Protein AF-A0A5E7ZSP8-F1 (afdb_monomer)

Foldseek 3Di:
DDDDDDDDPDDDPLPDDDDDPPPPDQDLCNPPLPPDDPDDPPDDDDDDDDDDDDPPPPPQAAADAPVNLLVVLVVDLVNDQAALQVQQVVSVVSCVRRPHDHDDDDDDDRSSVSSVVCVVSVSHDLLVVLQVQLVVLLLVLAAPQVSVVVSVVRVPDPVSNVVCVVVRVVSQLVSPVSVCCVVQAALSH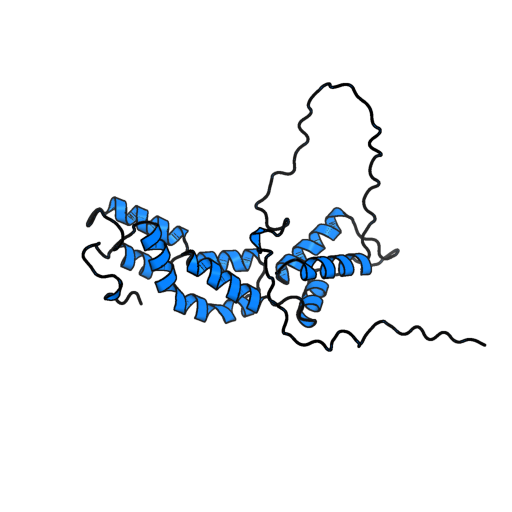DDQPPPVSLVVQLVVNVVSPHDNLLSNVRNNHHVVDDPVPDDSD

Structure (mmCIF, N/CA/C/O backbone):
data_AF-A0A5E7ZSP8-F1
#
_entry.id   AF-A0A5E7ZSP8-F1
#
loop_
_atom_site.group_PDB
_atom_site.id
_atom_site.type_symbol
_atom_site.label_atom_id
_atom_site.label_alt_id
_atom_site.label_comp_id
_atom_site.label_asym_id
_atom_site.label_entity_id
_atom_site.label_seq_id
_atom_site.pdbx_PDB_ins_code
_atom_site.Cartn_x
_atom_site.Cartn_y
_atom_site.Cartn_z
_atom_site.occupancy
_atom_site.B_iso_or_equiv
_atom_site.auth_seq_id
_atom_site.auth_comp_id
_atom_site.auth_asym_id
_atom_site.auth_atom_id
_atom_site.pdbx_PDB_model_num
ATOM 1 N N . MET A 1 1 ? -49.027 -3.176 37.836 1.00 40.00 1 MET A N 1
ATOM 2 C CA . MET A 1 1 ? -47.751 -3.918 37.756 1.00 40.00 1 MET A CA 1
ATOM 3 C C . MET A 1 1 ? -47.254 -3.821 36.327 1.00 40.00 1 MET A C 1
ATOM 5 O O . MET A 1 1 ? -47.767 -4.517 35.462 1.00 40.00 1 MET A O 1
ATOM 9 N N . ALA A 1 2 ? -46.358 -2.868 36.081 1.00 39.25 2 ALA A N 1
ATOM 10 C CA . ALA A 1 2 ? -45.677 -2.686 34.807 1.00 39.25 2 ALA A CA 1
ATOM 11 C C . ALA A 1 2 ? -44.395 -3.528 34.822 1.00 39.25 2 ALA A C 1
ATOM 13 O O . ALA A 1 2 ? -43.673 -3.516 35.816 1.00 39.25 2 ALA A O 1
ATOM 14 N N . ALA A 1 3 ? -44.138 -4.257 33.741 1.00 41.81 3 ALA A N 1
ATOM 15 C CA . ALA A 1 3 ? -42.849 -4.879 33.477 1.00 41.81 3 ALA A CA 1
ATOM 16 C C . ALA A 1 3 ? -42.370 -4.352 32.122 1.00 41.81 3 ALA A C 1
ATOM 18 O O . ALA A 1 3 ? -42.841 -4.792 31.071 1.00 41.81 3 ALA A O 1
ATOM 19 N N . GLU A 1 4 ? -41.489 -3.354 32.181 1.00 45.09 4 GLU A N 1
ATOM 20 C CA . GLU A 1 4 ? -40.713 -2.855 31.050 1.00 45.09 4 GLU A CA 1
ATOM 21 C C . GLU A 1 4 ? -39.881 -3.999 30.469 1.00 45.09 4 GLU A C 1
ATOM 23 O O . GLU A 1 4 ? -39.111 -4.656 31.170 1.00 45.09 4 GLU A O 1
ATOM 28 N N . ARG A 1 5 ? -40.048 -4.248 29.170 1.00 45.38 5 ARG A N 1
ATOM 29 C CA . ARG A 1 5 ? -39.146 -5.093 28.394 1.00 45.38 5 ARG A CA 1
ATOM 30 C C . ARG A 1 5 ? -38.278 -4.166 27.561 1.00 45.38 5 ARG A C 1
ATOM 32 O O . ARG A 1 5 ? -38.724 -3.632 26.552 1.00 45.38 5 ARG A O 1
ATOM 39 N N . THR A 1 6 ? -37.048 -3.972 28.014 1.00 46.50 6 THR A N 1
ATOM 40 C CA . THR A 1 6 ? -35.981 -3.328 27.252 1.00 46.50 6 THR A CA 1
ATOM 41 C C . THR A 1 6 ? -35.616 -4.232 26.078 1.00 46.50 6 THR A C 1
ATOM 43 O O . THR A 1 6 ? -34.947 -5.248 26.247 1.00 46.50 6 THR A O 1
ATOM 46 N N . THR A 1 7 ? -36.090 -3.895 24.883 1.00 39.97 7 THR A N 1
ATOM 47 C CA . THR A 1 7 ? -35.607 -4.475 23.625 1.00 39.97 7 THR A CA 1
ATOM 48 C C . THR A 1 7 ? -34.207 -3.936 23.323 1.00 39.97 7 THR A C 1
ATOM 50 O O . THR A 1 7 ? -34.057 -2.715 23.230 1.00 39.97 7 THR A O 1
ATOM 53 N N . PRO A 1 8 ? -33.179 -4.788 23.145 1.00 38.78 8 PRO A N 1
ATOM 54 C CA . PRO A 1 8 ? -31.913 -4.339 22.587 1.00 38.78 8 PRO A CA 1
ATOM 55 C C . PRO A 1 8 ? -32.114 -3.943 21.120 1.00 38.78 8 PRO A C 1
ATOM 57 O O . PRO A 1 8 ? -32.872 -4.573 20.382 1.00 38.78 8 PRO A O 1
ATOM 60 N N . ILE A 1 9 ? -31.447 -2.864 20.717 1.00 44.97 9 ILE A N 1
ATOM 61 C CA . ILE A 1 9 ? -31.420 -2.356 19.345 1.00 44.97 9 ILE A CA 1
ATOM 62 C C . ILE A 1 9 ? -30.576 -3.331 18.519 1.00 44.97 9 ILE A C 1
ATOM 64 O O . ILE A 1 9 ? -29.369 -3.169 18.382 1.00 44.97 9 ILE A O 1
ATOM 68 N N . SER A 1 10 ? -31.194 -4.386 18.006 1.00 51.41 10 SER A N 1
ATOM 69 C CA . SER A 1 10 ? -30.585 -5.273 17.023 1.00 51.41 10 SER A CA 1
ATOM 70 C C . SER A 1 10 ? -31.665 -5.862 16.116 1.00 51.41 10 SER A C 1
ATOM 72 O O . SER A 1 10 ? -32.792 -6.097 16.545 1.00 51.41 10 SER A O 1
ATOM 74 N N . THR A 1 11 ? -31.299 -6.038 14.841 1.00 37.66 11 THR A N 1
ATOM 75 C CA . THR A 1 11 ? -31.989 -6.810 13.781 1.00 37.66 11 THR A CA 1
ATOM 76 C C . THR A 1 11 ? -32.588 -6.042 12.591 1.00 37.66 11 THR A C 1
ATOM 78 O O . THR A 1 11 ? -32.764 -6.663 11.551 1.00 37.66 11 THR A O 1
ATOM 81 N N . LEU A 1 12 ? -32.784 -4.714 12.603 1.00 35.28 12 LEU A N 1
ATOM 82 C CA . LEU A 1 12 ? -33.385 -4.030 11.427 1.00 35.28 12 LEU A CA 1
ATOM 83 C C . LEU A 1 12 ? -32.435 -3.323 10.438 1.00 35.28 12 LEU A C 1
ATOM 85 O O . LEU A 1 12 ? -32.915 -2.786 9.445 1.00 35.28 12 LEU A O 1
ATOM 89 N N . ALA A 1 13 ? -31.112 -3.361 10.634 1.00 40.91 13 ALA A N 1
ATOM 90 C CA . ALA A 1 13 ? -30.148 -2.709 9.727 1.00 40.91 13 ALA A CA 1
ATOM 91 C C . ALA A 1 13 ? -29.294 -3.674 8.875 1.00 40.91 13 ALA A C 1
ATOM 93 O O . ALA A 1 13 ? -28.487 -3.221 8.074 1.00 40.91 13 ALA A O 1
ATOM 94 N N . VAL A 1 14 ? -29.486 -4.994 8.995 1.00 45.25 14 VAL A N 1
ATOM 95 C CA . VAL A 1 14 ? -28.754 -6.007 8.192 1.00 45.25 14 VAL A CA 1
ATOM 96 C C . VAL A 1 14 ? -29.425 -6.252 6.826 1.00 45.25 14 VAL A C 1
ATOM 98 O O . VAL A 1 14 ? -28.906 -6.957 5.966 1.00 45.25 14 VAL A O 1
ATOM 101 N N . GLN A 1 15 ? -30.567 -5.607 6.570 1.00 35.88 15 GLN A N 1
ATOM 102 C CA . GLN A 1 15 ? -31.354 -5.789 5.352 1.00 35.88 15 GLN A CA 1
ATOM 103 C C . GLN A 1 15 ? -31.240 -4.602 4.380 1.00 35.88 15 GLN A C 1
ATOM 105 O O . GLN A 1 15 ? -32.246 -4.123 3.872 1.00 35.88 15 GLN A O 1
ATOM 110 N N . LEU A 1 16 ? -30.027 -4.141 4.063 1.00 35.41 16 LEU A N 1
ATOM 111 C CA . LEU A 1 16 ? -29.793 -3.439 2.796 1.00 35.41 16 LEU A CA 1
ATOM 112 C C . LEU A 1 16 ? -28.453 -3.881 2.196 1.00 35.41 16 LEU A C 1
ATOM 114 O O . LEU A 1 16 ? -27.375 -3.474 2.614 1.00 35.41 16 LEU A O 1
ATOM 118 N N . ARG A 1 17 ? -28.563 -4.775 1.210 1.00 43.59 17 ARG A N 1
ATOM 119 C CA . ARG A 1 17 ? -27.487 -5.286 0.356 1.00 43.59 17 ARG A CA 1
ATOM 120 C C . ARG A 1 17 ? -26.561 -4.170 -0.150 1.00 43.59 17 ARG A C 1
ATOM 122 O O . ARG A 1 17 ? -27.018 -3.262 -0.836 1.00 43.59 17 ARG A O 1
ATOM 129 N N . VAL A 1 18 ? -25.262 -4.326 0.115 1.00 42.25 18 VAL A N 1
ATOM 130 C CA . VAL A 1 18 ? -24.136 -4.435 -0.847 1.00 42.25 18 VAL A CA 1
ATOM 131 C C . VAL A 1 18 ? -24.395 -3.885 -2.265 1.00 42.25 18 VAL A C 1
ATOM 133 O O . VAL A 1 18 ? -24.315 -4.609 -3.254 1.00 42.25 18 VAL A O 1
ATOM 136 N N . SER A 1 19 ? -24.759 -2.610 -2.407 1.00 32.84 19 SER A N 1
ATOM 137 C CA . SER A 1 19 ? -24.892 -1.963 -3.730 1.00 32.84 19 SER A CA 1
ATOM 138 C C . SER A 1 19 ? -24.595 -0.459 -3.731 1.00 32.84 19 SER A C 1
ATOM 140 O O . SER A 1 19 ? -24.759 0.189 -4.758 1.00 32.84 19 SER A O 1
ATOM 142 N N . VAL A 1 20 ? -24.111 0.109 -2.622 1.00 37.81 20 VAL A N 1
ATOM 143 C CA . VAL A 1 20 ? -23.721 1.526 -2.541 1.00 37.81 20 VAL A CA 1
ATOM 144 C C . VAL A 1 20 ? -22.333 1.631 -1.915 1.00 37.81 20 VAL A C 1
ATOM 146 O O . VAL A 1 20 ? -22.170 2.065 -0.786 1.00 37.81 20 VAL A O 1
ATOM 149 N N . TRP A 1 21 ? -21.319 1.205 -2.660 1.00 47.25 21 TRP A N 1
ATOM 150 C CA . TRP A 1 21 ? -19.949 1.677 -2.455 1.00 47.25 21 TRP A CA 1
ATOM 151 C C . TRP A 1 21 ? -19.469 2.319 -3.761 1.00 47.25 21 TRP A C 1
ATOM 153 O O . TRP A 1 21 ? -18.542 1.856 -4.413 1.00 47.25 21 TRP A O 1
ATOM 163 N N . HIS A 1 22 ? -20.162 3.380 -4.178 1.00 39.50 22 HIS A N 1
ATOM 164 C CA . HIS A 1 22 ? -19.520 4.477 -4.898 1.00 39.50 22 HIS A CA 1
ATOM 165 C C . HIS A 1 22 ? -19.212 5.531 -3.838 1.00 39.50 22 HIS A C 1
ATOM 167 O O . HIS A 1 22 ? -20.065 6.340 -3.480 1.00 39.50 22 HIS A O 1
ATOM 173 N N . ASN A 1 23 ? -18.005 5.469 -3.276 1.00 42.50 23 ASN A N 1
ATOM 174 C CA . ASN A 1 23 ? -17.451 6.590 -2.533 1.00 42.50 23 ASN A CA 1
ATOM 175 C C . ASN A 1 23 ? -17.064 7.661 -3.565 1.00 42.50 23 ASN A C 1
ATOM 177 O O . ASN A 1 23 ? -15.901 7.784 -3.952 1.00 42.50 23 ASN A O 1
ATOM 181 N N . ASP A 1 24 ? -18.066 8.373 -4.083 1.00 34.28 24 ASP A N 1
ATOM 182 C CA . ASP A 1 24 ? -17.885 9.521 -4.964 1.00 34.28 24 ASP A CA 1
ATOM 183 C C . ASP A 1 24 ? -17.261 10.672 -4.152 1.00 34.28 24 ASP A C 1
ATOM 185 O O . ASP A 1 24 ? -17.944 11.586 -3.695 1.00 34.28 24 ASP A O 1
ATOM 189 N N . GLY A 1 25 ? -15.936 10.632 -3.959 1.00 36.75 25 GLY A N 1
ATOM 190 C CA . GLY A 1 25 ? -15.147 11.858 -3.806 1.00 36.75 25 GLY A CA 1
ATOM 191 C C . GLY A 1 25 ? -14.248 12.038 -2.580 1.00 36.75 25 GLY A C 1
ATOM 192 O O . GLY A 1 25 ? -13.691 13.126 -2.458 1.00 36.75 25 GLY A O 1
ATOM 193 N N . VAL A 1 26 ? -14.039 11.050 -1.703 1.00 41.12 26 VAL A N 1
ATOM 194 C CA . VAL A 1 26 ? -12.993 11.147 -0.657 1.00 41.12 26 VAL A CA 1
ATOM 195 C C . VAL A 1 26 ? -11.866 10.180 -0.992 1.00 41.12 26 VAL A C 1
ATOM 197 O O . VAL A 1 26 ? -12.037 8.965 -0.898 1.00 41.12 26 VAL A O 1
ATOM 200 N N . SER A 1 27 ? -10.723 10.719 -1.422 1.00 54.47 27 SER A N 1
ATOM 201 C CA . SER A 1 27 ? -9.535 9.903 -1.682 1.00 54.47 27 SER A CA 1
ATOM 202 C C . SER A 1 27 ? -8.988 9.376 -0.355 1.00 54.47 27 SER A C 1
ATOM 204 O O . SER A 1 27 ? -9.030 10.092 0.641 1.00 54.47 27 SER A O 1
ATOM 206 N N . ASP A 1 28 ? -8.376 8.187 -0.329 1.00 58.62 28 ASP A N 1
ATOM 207 C CA . ASP A 1 28 ? -7.611 7.735 0.853 1.00 58.62 28 ASP A CA 1
ATOM 208 C C . ASP A 1 28 ? -6.563 8.772 1.292 1.00 58.62 28 ASP A C 1
ATOM 210 O O . ASP A 1 28 ? -6.202 8.857 2.462 1.00 58.62 28 ASP A O 1
ATOM 214 N N . ASP A 1 29 ? -6.060 9.554 0.330 1.00 58.00 29 ASP A N 1
ATOM 215 C CA . ASP A 1 29 ? -5.090 10.625 0.553 1.00 58.00 29 ASP A CA 1
ATOM 216 C C . ASP A 1 29 ? -5.688 11.811 1.359 1.00 58.00 29 ASP A C 1
ATOM 218 O O . ASP A 1 29 ? -4.927 12.624 1.886 1.00 58.00 29 ASP A O 1
ATOM 222 N N . ASP A 1 30 ? -7.020 11.901 1.490 1.00 58.53 30 ASP A N 1
ATOM 223 C CA . ASP A 1 30 ? -7.743 12.910 2.284 1.00 58.53 30 ASP A CA 1
ATOM 224 C C . ASP A 1 30 ? -8.019 12.465 3.734 1.00 58.53 30 ASP A C 1
ATOM 226 O O . ASP A 1 30 ? -8.564 13.245 4.527 1.00 58.53 30 ASP A O 1
ATOM 230 N N . ASP A 1 31 ? -7.655 11.232 4.110 1.00 69.62 31 ASP A N 1
ATOM 231 C CA . ASP A 1 31 ? -7.707 10.792 5.502 1.00 69.62 31 ASP A CA 1
ATOM 232 C C . ASP A 1 31 ? -6.667 11.583 6.322 1.00 69.62 31 ASP A C 1
ATOM 234 O O . ASP A 1 31 ? -5.456 11.430 6.110 1.00 69.62 31 ASP A O 1
ATOM 238 N N . PRO A 1 32 ? -7.098 12.437 7.276 1.00 65.81 32 PRO A N 1
ATOM 239 C CA . PRO A 1 32 ? -6.186 13.270 8.057 1.00 65.81 32 PRO A CA 1
ATOM 240 C C . PRO A 1 32 ? -5.170 12.451 8.857 1.00 65.81 32 PRO A C 1
ATOM 242 O O . PRO A 1 32 ? -4.126 12.986 9.235 1.00 65.81 32 PRO A O 1
ATOM 245 N N . ASP A 1 33 ? -5.463 11.176 9.099 1.00 68.81 33 ASP A N 1
ATOM 246 C CA . ASP A 1 33 ? -4.603 10.280 9.849 1.00 68.81 33 ASP A CA 1
ATOM 247 C C . ASP A 1 33 ? -3.556 9.564 8.979 1.00 68.81 33 ASP A C 1
ATOM 249 O O . ASP A 1 33 ? -2.613 8.997 9.531 1.00 68.81 33 ASP A O 1
ATOM 253 N N . GLN A 1 34 ? -3.666 9.651 7.645 1.00 63.84 34 GLN A N 1
ATOM 254 C CA . GLN A 1 34 ? -2.683 9.137 6.675 1.00 63.84 34 GLN A CA 1
ATOM 255 C C . GLN A 1 34 ? -1.742 10.217 6.126 1.00 63.84 34 GLN A C 1
ATOM 257 O O . GLN A 1 34 ? -0.805 9.914 5.382 1.00 63.84 34 GLN A O 1
ATOM 262 N N . ALA A 1 35 ? -1.964 11.487 6.477 1.00 51.06 35 ALA A N 1
ATOM 263 C CA . ALA A 1 35 ? -1.096 12.573 6.046 1.00 51.06 35 ALA A CA 1
ATOM 264 C C . ALA A 1 35 ? 0.338 12.347 6.575 1.00 51.06 35 ALA A C 1
ATOM 266 O O . ALA A 1 35 ? 0.521 12.165 7.784 1.00 51.06 35 ALA A O 1
ATOM 267 N N . PRO A 1 36 ? 1.380 12.393 5.718 1.00 37.84 36 PRO A N 1
ATOM 268 C CA . PRO A 1 36 ? 2.755 12.200 6.161 1.00 37.84 36 PRO A CA 1
ATOM 269 C C . PRO A 1 36 ? 3.079 13.225 7.246 1.00 37.84 36 PRO A C 1
ATOM 271 O O . PRO A 1 36 ? 2.905 14.426 7.029 1.00 37.84 36 PRO A O 1
ATOM 274 N N . GLY A 1 37 ? 3.515 12.714 8.405 1.00 39.69 37 GLY A N 1
ATOM 275 C CA . GLY A 1 37 ? 3.678 13.419 9.675 1.00 39.69 37 GLY A CA 1
ATOM 276 C C . GLY A 1 37 ? 3.960 14.907 9.528 1.00 39.69 37 GLY A C 1
ATOM 277 O O . GLY A 1 37 ? 5.108 15.339 9.400 1.00 39.69 37 GLY A O 1
ATOM 278 N N . ARG A 1 38 ? 2.898 15.714 9.581 1.00 30.95 38 ARG A N 1
ATOM 279 C CA . ARG A 1 38 ? 3.058 17.142 9.803 1.00 30.95 38 ARG A CA 1
ATOM 280 C C . ARG A 1 38 ? 3.652 17.253 11.205 1.00 30.95 38 ARG A C 1
ATOM 282 O O . ARG A 1 38 ? 3.046 16.707 12.127 1.00 30.95 38 ARG A O 1
ATOM 289 N N . PRO A 1 39 ? 4.815 17.900 11.395 1.00 34.72 39 PRO A N 1
ATOM 290 C CA . PRO A 1 39 ? 5.370 18.044 12.729 1.00 34.72 39 PRO A CA 1
ATOM 291 C C . PRO A 1 39 ? 4.293 18.685 13.598 1.00 34.72 39 PRO A C 1
ATOM 293 O O . PRO A 1 39 ? 3.745 19.730 13.220 1.00 34.72 39 PRO A O 1
ATOM 296 N N . GLU A 1 40 ? 3.959 18.035 14.719 1.00 42.09 40 GLU A N 1
ATOM 297 C CA . GLU A 1 40 ? 3.143 18.645 15.760 1.00 42.09 40 GLU A CA 1
ATOM 298 C C . GLU A 1 40 ? 3.689 20.052 15.962 1.00 42.09 40 GLU A C 1
ATOM 300 O O . GLU A 1 40 ? 4.893 20.241 16.175 1.00 42.09 40 GLU A O 1
ATOM 305 N N . LYS A 1 41 ? 2.836 21.062 15.776 1.00 33.72 41 LYS A N 1
ATOM 306 C CA . LYS A 1 41 ? 3.243 22.453 15.932 1.00 33.72 41 LYS A CA 1
ATOM 307 C C . LYS A 1 41 ? 3.716 22.643 17.376 1.00 33.72 41 LYS A C 1
ATOM 309 O O . LYS A 1 41 ? 2.918 22.988 18.240 1.00 33.72 41 LYS A O 1
ATOM 314 N N . ARG A 1 42 ? 5.019 22.478 17.635 1.00 38.66 42 ARG A N 1
ATOM 315 C CA . ARG A 1 42 ? 5.677 23.000 18.836 1.00 38.66 42 ARG A CA 1
ATOM 316 C C . ARG A 1 42 ? 5.426 24.499 18.815 1.00 38.66 42 ARG A C 1
ATOM 318 O O . ARG A 1 42 ? 5.874 25.193 17.900 1.00 38.66 42 ARG A O 1
ATOM 325 N N . GLY A 1 43 ? 4.620 24.958 19.769 1.00 37.12 43 GLY A N 1
ATOM 326 C CA . GLY A 1 43 ? 4.201 26.346 19.899 1.00 37.12 43 GLY A CA 1
ATOM 327 C C . GLY A 1 43 ? 5.415 27.265 19.869 1.00 37.12 43 GLY A C 1
ATOM 328 O O . GLY A 1 43 ? 6.189 27.329 20.819 1.00 37.12 43 GLY A O 1
ATOM 329 N N . LYS A 1 44 ? 5.606 27.961 18.747 1.00 35.28 44 LYS A N 1
ATOM 330 C CA . LYS A 1 44 ? 6.643 28.977 18.614 1.00 35.28 44 LYS A CA 1
ATOM 331 C C . LYS A 1 44 ? 6.098 30.237 19.276 1.00 35.28 44 LYS A C 1
ATOM 333 O O . LYS A 1 44 ? 5.229 30.898 18.709 1.00 35.28 44 LYS A O 1
ATOM 338 N N . GLY A 1 45 ? 6.574 30.529 20.486 1.00 41.88 45 GLY A N 1
ATOM 339 C CA . GLY A 1 45 ? 6.265 31.765 21.194 1.00 41.88 45 GLY A CA 1
ATOM 340 C C . GLY A 1 45 ? 6.553 32.974 20.305 1.00 41.88 45 GLY A C 1
ATOM 341 O O . GLY A 1 45 ? 7.677 33.164 19.839 1.00 41.88 45 GLY A O 1
ATOM 342 N N . ARG A 1 46 ? 5.522 33.777 20.046 1.00 35.31 46 ARG A N 1
ATOM 343 C CA . ARG A 1 46 ? 5.658 35.123 19.491 1.00 35.31 46 ARG A CA 1
ATOM 344 C C . ARG A 1 46 ? 5.078 36.102 20.499 1.00 35.31 46 ARG A C 1
ATOM 346 O O . ARG A 1 46 ? 3.933 35.970 20.916 1.00 35.31 46 ARG A O 1
ATOM 353 N N . ALA A 1 47 ? 5.924 37.040 20.903 1.00 36.25 47 ALA A N 1
ATOM 354 C CA . ALA A 1 47 ? 5.613 38.084 21.854 1.00 36.25 47 ALA A CA 1
ATOM 355 C C . ALA A 1 47 ? 4.657 39.140 21.271 1.00 36.25 47 ALA A C 1
ATOM 357 O O . ALA A 1 47 ? 4.745 39.490 20.097 1.00 36.25 47 ALA A O 1
ATOM 358 N N . ALA A 1 48 ? 3.820 39.643 22.183 1.00 41.66 48 ALA A N 1
ATOM 359 C CA . ALA A 1 48 ? 3.174 40.953 22.255 1.00 41.66 48 ALA A CA 1
ATOM 360 C C . ALA A 1 48 ? 2.280 41.418 21.086 1.00 41.66 48 ALA A C 1
ATOM 362 O O . ALA A 1 48 ? 2.727 42.027 20.121 1.00 41.66 48 ALA A O 1
ATOM 363 N N . GLY A 1 49 ? 0.968 41.272 21.297 1.00 33.12 49 GLY A N 1
ATOM 364 C CA . GLY A 1 49 ? -0.086 42.046 20.640 1.00 33.12 49 GLY A CA 1
ATOM 365 C C . GLY A 1 49 ? -1.320 42.112 21.546 1.00 33.12 49 GLY A C 1
ATOM 366 O O . GLY A 1 49 ?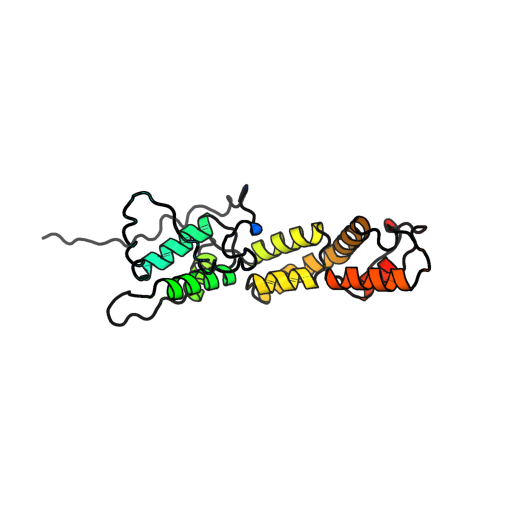 -1.931 41.088 21.830 1.00 33.12 49 GLY A O 1
ATOM 367 N N . ARG A 1 50 ? -1.635 43.308 22.059 1.00 44.06 50 ARG A N 1
ATOM 368 C CA . ARG A 1 50 ? -2.801 43.625 22.909 1.00 44.06 50 ARG A CA 1
ATOM 369 C C . ARG A 1 50 ? -4.122 43.311 22.188 1.00 44.06 50 ARG A C 1
ATOM 371 O O . ARG A 1 50 ? -4.310 43.792 21.078 1.00 44.06 50 ARG A O 1
ATOM 378 N N . GLY A 1 51 ? -5.068 42.661 22.876 1.00 34.34 51 GLY A N 1
ATOM 379 C CA . GLY A 1 51 ? -6.498 42.742 22.530 1.00 34.34 51 GLY A CA 1
ATOM 380 C C . GLY A 1 51 ? -7.337 41.488 22.804 1.00 34.34 51 GLY A C 1
ATOM 381 O O . GLY A 1 51 ? -7.409 40.604 21.967 1.00 34.34 51 GLY A O 1
ATOM 382 N N . GLY A 1 52 ? -7.974 41.462 23.981 1.00 37.25 52 GLY A N 1
ATOM 383 C CA . GLY A 1 52 ? -9.245 40.810 24.350 1.00 37.25 52 GLY A CA 1
ATOM 384 C C . GLY A 1 52 ? -9.783 39.588 23.589 1.00 37.25 52 GLY A C 1
ATOM 385 O O . GLY A 1 52 ? -10.329 39.727 22.506 1.00 37.25 52 GLY A O 1
ATOM 386 N N . ALA A 1 53 ? -9.818 38.438 24.267 1.00 39.44 53 ALA A N 1
ATOM 387 C CA . ALA A 1 53 ? -11.034 37.672 24.591 1.00 39.44 53 ALA A CA 1
ATOM 388 C C . ALA A 1 53 ? -10.616 36.403 25.350 1.00 39.44 53 ALA A C 1
ATOM 390 O O . ALA A 1 53 ? -9.663 35.725 24.975 1.00 39.44 53 ALA A O 1
ATOM 391 N N . ARG A 1 54 ? -11.306 36.105 26.453 1.00 46.97 54 ARG A N 1
ATOM 392 C CA . ARG A 1 54 ? -11.053 34.951 27.325 1.00 46.97 54 ARG A CA 1
ATOM 393 C C . ARG A 1 54 ? -11.256 33.652 26.536 1.00 46.97 54 ARG A C 1
ATOM 395 O O . ARG A 1 54 ? -12.386 33.198 26.379 1.00 46.97 54 ARG A O 1
ATOM 402 N N . GLY A 1 55 ? -10.170 33.057 26.050 1.00 44.50 55 GLY A N 1
ATOM 403 C CA . GLY A 1 55 ? -10.163 31.666 25.619 1.00 44.50 55 GLY A CA 1
ATOM 404 C C . GLY A 1 55 ? -10.341 30.802 26.856 1.00 44.50 55 GLY A C 1
ATOM 405 O O . GLY A 1 55 ? -9.377 30.575 27.578 1.0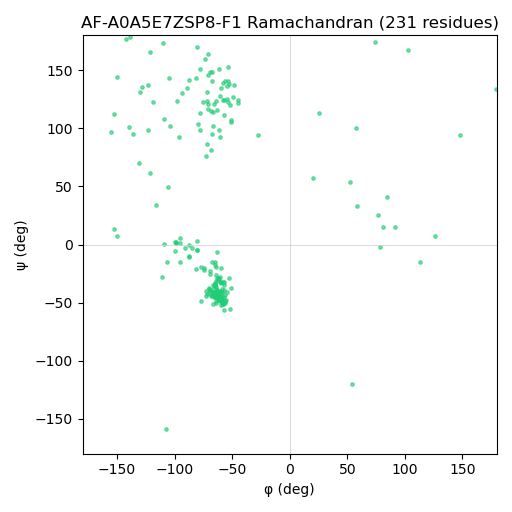0 44.50 55 GLY A O 1
ATOM 406 N N . GLY A 1 56 ? -11.581 30.403 27.149 1.00 49.66 56 GLY A N 1
ATOM 407 C CA . GLY A 1 56 ? -11.846 29.419 28.190 1.00 49.66 56 GLY A CA 1
ATOM 408 C C . GLY A 1 56 ? -11.004 28.183 27.905 1.00 49.66 56 GLY A C 1
ATOM 409 O O . GLY A 1 56 ? -11.080 27.630 26.806 1.00 49.66 56 GLY A O 1
ATOM 410 N N . GLU A 1 57 ? -10.167 27.808 28.867 1.00 54.78 57 GLU A N 1
ATOM 411 C CA . GLU A 1 57 ? -9.394 26.573 28.852 1.00 54.78 57 GLU A CA 1
ATOM 412 C C . GLU A 1 57 ? -10.368 25.432 28.553 1.00 54.78 57 GLU A C 1
ATOM 414 O O . GLU A 1 57 ? -11.277 25.140 29.334 1.00 54.78 57 GLU A O 1
ATOM 419 N N . ARG A 1 58 ? -10.285 24.885 27.338 1.00 56.47 58 ARG A N 1
ATOM 420 C CA . ARG A 1 58 ? -11.216 23.859 26.878 1.00 56.47 58 ARG A CA 1
ATOM 421 C C . ARG A 1 58 ? -11.011 22.669 27.807 1.00 56.47 58 ARG A C 1
ATOM 423 O O . ARG A 1 58 ? -9.909 22.127 27.839 1.00 56.47 58 ARG A O 1
ATOM 430 N N . ALA A 1 59 ? -12.043 22.312 28.575 1.00 63.38 59 ALA A N 1
ATOM 431 C CA . ALA A 1 59 ? -11.971 21.176 29.486 1.00 63.38 59 ALA A CA 1
ATOM 432 C C . ALA A 1 59 ? -11.406 19.959 28.731 1.00 63.3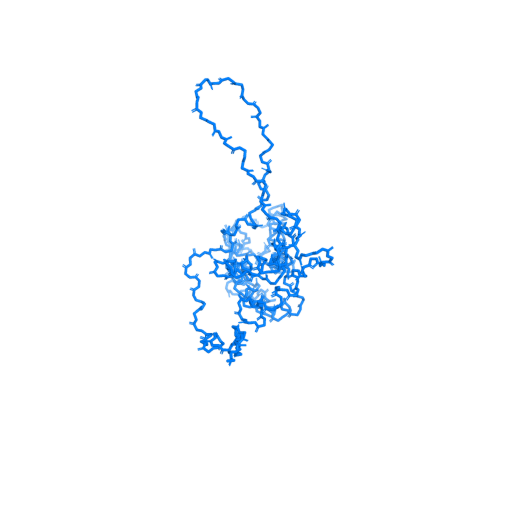8 59 ALA A C 1
ATOM 434 O O . ALA A 1 59 ? -11.790 19.753 27.568 1.00 63.38 59 ALA A O 1
ATOM 435 N N . PRO A 1 60 ? -10.485 19.193 29.345 1.00 65.44 60 PRO A N 1
ATOM 436 C CA . PRO A 1 60 ? -9.887 18.045 28.686 1.00 65.44 60 PRO A CA 1
ATOM 437 C C . PRO A 1 60 ? -10.998 17.121 28.168 1.00 65.44 60 PRO A C 1
ATOM 439 O O . PRO A 1 60 ? -12.045 16.996 28.817 1.00 65.44 60 PRO A O 1
ATOM 442 N N . PRO A 1 61 ? -10.826 16.529 26.972 1.00 75.31 61 PRO A N 1
ATOM 443 C CA . PRO A 1 61 ? -11.841 15.664 26.395 1.00 75.31 61 PRO A CA 1
ATOM 444 C C . PRO A 1 61 ? -12.197 14.562 27.393 1.00 75.31 61 PRO A C 1
ATOM 446 O O . PRO A 1 61 ? -11.318 13.996 28.040 1.00 75.31 61 PRO A O 1
ATOM 449 N N . LYS A 1 62 ? -13.498 14.282 27.528 1.00 82.75 62 LYS A N 1
ATOM 450 C CA . LYS A 1 62 ? -13.971 13.205 28.401 1.00 82.75 62 LYS A CA 1
ATOM 451 C C . LYS A 1 62 ? -13.296 11.883 27.992 1.00 82.75 62 LYS A C 1
ATOM 453 O O . LYS A 1 62 ? -13.172 11.654 26.780 1.00 82.75 62 LYS A O 1
ATOM 458 N N . PRO A 1 63 ? -12.903 11.036 28.963 1.00 88.38 63 PRO A N 1
ATOM 459 C CA . PRO A 1 63 ? -12.419 9.692 28.676 1.00 88.38 63 PRO A CA 1
ATOM 460 C C . PRO A 1 63 ? -13.412 8.897 27.829 1.00 88.38 63 PRO A C 1
ATOM 462 O O . PRO A 1 63 ? -14.615 9.171 27.856 1.00 88.38 63 PRO A O 1
ATOM 465 N N . LEU A 1 64 ? -12.899 7.938 27.062 1.00 92.00 64 LEU A N 1
ATOM 466 C CA . LEU A 1 64 ? -13.724 7.072 26.224 1.00 92.00 64 LEU A CA 1
ATOM 467 C C . LEU A 1 64 ? -14.326 5.921 27.030 1.00 92.00 64 LEU A C 1
ATOM 469 O O . LEU A 1 64 ? -13.661 5.355 27.892 1.00 92.00 64 LEU A O 1
ATOM 473 N N . ASP A 1 65 ? -15.560 5.567 26.684 1.00 92.69 65 ASP A N 1
ATOM 474 C CA . ASP A 1 65 ? -16.212 4.299 27.009 1.00 92.69 65 ASP A CA 1
ATOM 475 C C . ASP A 1 65 ? -16.379 3.464 25.719 1.00 92.69 65 ASP A C 1
ATOM 477 O O . ASP A 1 65 ? -16.107 3.952 24.609 1.00 92.69 65 ASP A O 1
ATOM 481 N N . ALA A 1 66 ? -16.831 2.210 25.837 1.00 91.56 66 ALA A N 1
ATOM 482 C CA . ALA A 1 66 ? -17.036 1.332 24.681 1.00 91.56 66 ALA A CA 1
ATOM 483 C C . ALA A 1 66 ? -17.982 1.939 23.638 1.00 91.56 66 ALA A C 1
ATOM 485 O O . ALA A 1 66 ? -17.679 1.949 22.442 1.00 91.56 66 ALA A O 1
ATOM 486 N N . ALA A 1 67 ? -19.087 2.532 24.089 1.00 92.19 67 ALA A N 1
ATOM 487 C CA . ALA A 1 67 ? -20.079 3.120 23.200 1.00 92.19 67 ALA A CA 1
ATOM 488 C C . ALA A 1 67 ? -19.529 4.349 22.446 1.00 92.19 67 ALA A C 1
ATOM 490 O O . ALA A 1 67 ? -19.885 4.597 21.294 1.00 92.19 67 ALA A O 1
ATOM 491 N N . ALA A 1 68 ? -18.668 5.155 23.068 1.00 93.69 68 ALA A N 1
ATOM 492 C CA . ALA A 1 68 ? -18.013 6.296 22.441 1.00 93.69 68 ALA A CA 1
ATOM 493 C C . ALA A 1 68 ? -16.990 5.856 21.401 1.00 93.69 68 ALA A C 1
ATOM 495 O O . ALA A 1 68 ? -16.917 6.488 20.345 1.00 93.69 68 ALA A O 1
ATOM 496 N N . LEU A 1 69 ? -16.237 4.790 21.679 1.00 95.00 69 LEU A N 1
ATOM 497 C CA . LEU A 1 69 ? -15.284 4.223 20.733 1.00 95.00 69 LEU A CA 1
ATOM 498 C C . LEU A 1 69 ? -15.998 3.653 19.500 1.00 95.00 69 LEU A C 1
ATOM 500 O O . LEU A 1 69 ? -15.616 3.959 18.373 1.00 95.00 69 LEU A O 1
ATOM 504 N N . GLU A 1 70 ? -17.089 2.915 19.702 1.00 95.12 70 GLU A N 1
ATOM 505 C CA . GLU A 1 70 ? -17.915 2.381 18.616 1.00 95.12 70 GLU A CA 1
ATOM 506 C C . GLU A 1 70 ? -18.539 3.494 17.763 1.00 95.12 70 GLU A C 1
ATOM 508 O O . GLU A 1 70 ? -18.441 3.468 16.536 1.00 95.12 70 GLU A O 1
ATOM 513 N N . ARG A 1 71 ? -19.081 4.550 18.387 1.00 96.00 71 ARG A N 1
ATOM 514 C CA . ARG A 1 71 ? -19.562 5.735 17.652 1.00 96.00 71 ARG A CA 1
ATOM 515 C C . ARG A 1 71 ? -18.461 6.413 16.832 1.00 96.00 71 ARG A C 1
ATOM 517 O O . ARG A 1 71 ? -18.770 7.010 15.803 1.00 96.00 71 ARG A O 1
ATOM 524 N N . MET A 1 72 ? -17.204 6.384 17.281 1.00 95.38 72 MET A N 1
ATOM 525 C CA . MET A 1 72 ? -16.082 6.899 16.488 1.00 95.38 72 MET A CA 1
ATOM 526 C C . MET A 1 72 ? -15.755 5.991 15.311 1.00 95.38 72 MET A C 1
ATOM 528 O O . MET A 1 72 ? -15.542 6.512 14.222 1.00 95.38 72 MET A O 1
ATOM 532 N N . ALA A 1 73 ? -15.749 4.672 15.519 1.00 96.00 73 ALA A N 1
ATOM 533 C CA . ALA A 1 73 ? -15.525 3.701 14.455 1.00 96.00 73 ALA A CA 1
ATOM 534 C C . ALA A 1 73 ? -16.559 3.871 13.336 1.00 96.00 73 ALA A C 1
ATOM 536 O O . ALA A 1 73 ? -16.170 4.095 12.194 1.00 96.00 73 ALA A O 1
ATOM 537 N N . LEU A 1 74 ? -17.853 3.896 13.682 1.00 96.44 74 LEU A N 1
ATOM 538 C CA . LEU A 1 74 ? -18.950 4.096 12.727 1.00 96.44 74 LEU A CA 1
ATOM 539 C C . LEU A 1 74 ? -18.789 5.398 11.932 1.00 96.44 74 LEU A C 1
ATOM 541 O O . LEU A 1 74 ? -18.778 5.383 10.707 1.00 96.44 74 LEU A O 1
ATOM 545 N N . ARG A 1 75 ? -18.550 6.525 12.614 1.00 95.12 75 ARG A N 1
ATOM 546 C CA . ARG A 1 75 ? -18.334 7.818 11.939 1.00 95.12 75 ARG A CA 1
ATOM 547 C C . ARG A 1 75 ? -17.116 7.832 11.020 1.00 95.12 75 ARG A C 1
ATOM 549 O O . ARG A 1 75 ? -17.070 8.631 10.087 1.00 95.12 75 ARG A O 1
ATOM 556 N N . TYR A 1 76 ? -16.099 7.037 11.333 1.00 94.31 76 TYR A N 1
ATOM 557 C CA . TYR A 1 76 ? -14.882 6.960 10.541 1.00 94.31 76 TYR A CA 1
ATOM 558 C C . TYR A 1 76 ? -15.116 6.131 9.272 1.00 94.31 76 TYR A C 1
ATOM 560 O O . TYR A 1 76 ? -14.846 6.626 8.180 1.00 94.31 76 TYR A O 1
ATOM 568 N N . VAL A 1 77 ? -15.716 4.941 9.390 1.00 94.38 77 VAL A N 1
ATOM 569 C CA . VAL A 1 77 ? -16.027 4.075 8.233 1.00 94.38 77 VAL A CA 1
ATOM 570 C C . VAL A 1 77 ? -17.138 4.635 7.336 1.00 94.38 77 VAL A C 1
ATOM 572 O O . VAL A 1 77 ? -17.141 4.381 6.140 1.00 94.38 77 VAL A O 1
ATOM 575 N N . GLU A 1 78 ? -18.039 5.468 7.869 1.00 92.81 78 GLU A N 1
ATOM 576 C CA . GLU A 1 78 ? -19.030 6.218 7.075 1.00 92.81 78 GLU A CA 1
ATOM 577 C C . GLU A 1 78 ? -18.391 7.234 6.115 1.00 92.81 78 GLU A C 1
ATOM 579 O O . GLU A 1 78 ? -19.008 7.633 5.128 1.00 92.81 78 GLU A O 1
ATOM 584 N N . ARG A 1 79 ? -17.188 7.721 6.435 1.00 91.75 79 ARG A N 1
ATOM 585 C CA . ARG A 1 79 ? -16.567 8.862 5.750 1.00 91.75 79 ARG A CA 1
ATOM 586 C C . ARG A 1 79 ? -15.357 8.477 4.906 1.00 91.75 79 ARG A C 1
ATOM 588 O O . ARG A 1 79 ? -15.039 9.193 3.957 1.00 91.75 79 ARG A O 1
ATOM 595 N N . PHE A 1 80 ? -14.657 7.412 5.275 1.00 88.44 80 PHE A N 1
ATOM 596 C CA . PHE A 1 80 ? -13.383 7.049 4.673 1.00 88.44 80 PHE A CA 1
ATOM 597 C C . PHE A 1 80 ? -13.396 5.595 4.217 1.00 88.44 80 PHE A C 1
ATOM 599 O O . PHE A 1 80 ? -13.785 4.704 4.970 1.00 88.44 80 PHE A O 1
ATOM 606 N N . ALA A 1 81 ? -12.879 5.356 3.011 1.00 89.19 81 ALA A N 1
ATOM 607 C CA . ALA A 1 81 ? -12.416 4.028 2.641 1.00 89.19 81 ALA A CA 1
ATOM 608 C C . ALA A 1 81 ? -11.200 3.693 3.520 1.00 89.19 81 ALA A C 1
ATOM 610 O O . ALA A 1 81 ? -10.219 4.437 3.565 1.00 89.19 81 ALA A O 1
ATOM 611 N N . THR A 1 82 ? -11.289 2.613 4.291 1.00 94.50 82 THR A N 1
ATOM 612 C CA . THR A 1 82 ? -10.261 2.244 5.267 1.00 94.50 82 THR A CA 1
ATOM 613 C C . THR A 1 82 ? -10.073 0.737 5.323 1.00 94.50 82 THR A C 1
ATOM 615 O O . THR A 1 82 ? -10.771 -0.009 4.641 1.00 94.50 82 THR A O 1
ATOM 618 N N . THR A 1 83 ? -9.116 0.307 6.136 1.00 97.25 83 THR A N 1
ATOM 619 C CA . THR A 1 83 ? -8.806 -1.099 6.390 1.00 97.25 83 THR A CA 1
ATOM 620 C C . THR A 1 83 ? -8.946 -1.422 7.871 1.00 97.25 83 THR A C 1
ATOM 622 O O . THR A 1 83 ? -8.942 -0.523 8.722 1.00 97.25 83 THR A O 1
ATOM 625 N N . ARG A 1 84 ? -8.992 -2.713 8.207 1.00 97.69 84 ARG A N 1
ATOM 626 C CA . ARG A 1 84 ? -9.006 -3.183 9.599 1.00 97.69 84 ARG A CA 1
ATOM 627 C C . ARG A 1 84 ? -7.784 -2.674 10.360 1.00 97.69 84 ARG A C 1
ATOM 629 O O . ARG A 1 84 ? -7.927 -2.142 11.462 1.00 97.69 84 ARG A O 1
ATOM 636 N N . GLY A 1 85 ? -6.596 -2.754 9.755 1.00 97.00 85 GLY A N 1
ATOM 637 C CA . GLY A 1 85 ? -5.350 -2.265 10.352 1.00 97.00 85 GLY A CA 1
ATOM 638 C C . GLY A 1 85 ? -5.370 -0.761 10.647 1.00 97.00 85 GLY A C 1
ATOM 639 O O . GLY A 1 85 ? -5.071 -0.335 11.762 1.00 97.00 85 GLY A O 1
ATOM 640 N N . ARG A 1 86 ? -5.817 0.056 9.688 1.00 96.06 86 ARG A N 1
ATOM 641 C CA . ARG A 1 86 ? -5.898 1.517 9.862 1.00 96.06 86 ARG A CA 1
ATOM 642 C C . ARG A 1 86 ? -6.932 1.923 10.902 1.00 96.06 86 ARG A C 1
ATOM 644 O O . ARG A 1 86 ? -6.665 2.802 11.722 1.00 96.06 86 ARG A O 1
ATOM 651 N N . LEU A 1 87 ? -8.096 1.276 10.893 1.00 97.06 87 LEU A N 1
ATOM 652 C CA . LEU A 1 87 ? -9.134 1.510 11.889 1.00 97.06 87 LEU A CA 1
ATOM 653 C C . LEU A 1 87 ? -8.648 1.121 13.296 1.00 97.06 87 LEU A C 1
ATOM 655 O O . LEU A 1 87 ? -8.867 1.869 14.248 1.00 97.06 87 LEU A O 1
ATOM 659 N N . THR A 1 88 ? -7.919 0.012 13.421 1.00 97.56 88 THR A N 1
ATOM 660 C CA . THR A 1 88 ? -7.279 -0.415 14.676 1.00 97.56 88 THR A CA 1
ATOM 661 C C . THR A 1 88 ? -6.314 0.655 15.196 1.00 97.56 88 THR A C 1
ATOM 663 O O . THR A 1 88 ? -6.425 1.086 16.348 1.00 97.56 88 THR A O 1
ATOM 666 N N . ASP A 1 89 ? -5.418 1.155 14.341 1.00 96.25 89 ASP A N 1
ATOM 667 C CA . ASP A 1 89 ? -4.455 2.202 14.697 1.00 96.25 89 ASP A CA 1
ATOM 668 C C . ASP A 1 89 ? -5.140 3.511 15.105 1.00 96.25 89 ASP A C 1
ATOM 670 O O . ASP A 1 89 ? -4.754 4.146 16.096 1.00 96.25 89 ASP A O 1
ATOM 674 N N . TYR A 1 90 ? -6.182 3.902 14.367 1.00 96.25 90 TYR A N 1
ATOM 675 C CA . TYR A 1 90 ? -7.005 5.069 14.661 1.00 96.25 90 TYR A CA 1
ATOM 676 C C . TYR A 1 90 ? -7.623 4.983 16.058 1.00 96.25 90 TYR A C 1
ATOM 678 O O . TYR A 1 90 ? -7.416 5.868 16.895 1.00 96.25 90 TYR A O 1
ATOM 686 N N . LEU A 1 91 ? -8.357 3.904 16.327 1.00 95.62 91 LEU A N 1
ATOM 687 C CA . LEU A 1 91 ? -9.069 3.697 17.585 1.00 95.62 91 LEU A CA 1
ATOM 688 C C . LEU A 1 91 ? -8.088 3.572 18.758 1.00 95.62 91 LEU A C 1
ATOM 690 O O . LEU A 1 91 ? -8.263 4.234 19.784 1.00 95.62 91 LEU A O 1
ATOM 694 N N . GLY A 1 92 ? -6.995 2.824 18.580 1.00 95.56 92 GLY A N 1
ATOM 695 C CA . GLY A 1 92 ? -5.927 2.701 19.571 1.00 95.56 92 GLY A CA 1
ATOM 696 C C . GLY A 1 92 ? -5.265 4.043 19.896 1.00 95.56 92 GLY A C 1
ATOM 697 O O . GLY A 1 92 ? -5.019 4.354 21.065 1.00 95.56 92 GLY A O 1
ATOM 698 N N . ARG A 1 93 ? -5.028 4.896 18.890 1.00 95.50 93 ARG A N 1
ATOM 699 C CA . ARG A 1 93 ? -4.553 6.270 19.111 1.00 95.50 93 ARG A CA 1
ATOM 700 C C . ARG A 1 93 ? -5.571 7.091 19.904 1.00 95.50 93 ARG A C 1
ATOM 702 O O . ARG A 1 93 ? -5.171 7.776 20.842 1.00 95.50 93 ARG A O 1
ATOM 709 N N . LYS A 1 94 ? -6.868 7.006 19.593 1.00 93.50 94 LYS A N 1
ATOM 710 C CA . LYS A 1 94 ? -7.911 7.766 20.310 1.00 93.50 94 LYS A CA 1
ATOM 711 C C . LYS A 1 94 ? -8.051 7.349 21.773 1.00 93.50 94 LYS A C 1
ATOM 713 O O . LYS A 1 94 ? -8.242 8.228 22.615 1.00 93.50 94 LYS A O 1
ATOM 718 N N . ILE A 1 95 ? -7.878 6.065 22.084 1.00 93.88 95 ILE A N 1
ATOM 719 C CA . ILE A 1 95 ? -7.802 5.570 23.468 1.00 93.88 95 ILE A CA 1
ATOM 720 C C . ILE A 1 95 ? -6.602 6.186 24.197 1.00 93.88 95 ILE A C 1
ATOM 722 O O . ILE A 1 95 ? -6.769 6.716 25.293 1.00 93.88 95 ILE A O 1
ATOM 726 N N . ARG A 1 96 ? -5.406 6.194 23.586 1.00 92.69 96 ARG A N 1
ATOM 727 C CA . ARG A 1 96 ? -4.206 6.805 24.196 1.00 92.69 96 ARG A CA 1
ATOM 728 C C . ARG A 1 96 ? -4.347 8.313 24.415 1.00 92.69 96 ARG A C 1
ATOM 730 O O . ARG A 1 96 ? -3.898 8.821 25.434 1.00 92.69 96 ARG A O 1
ATOM 737 N N . GLU A 1 97 ? -4.962 9.022 23.470 1.00 92.44 97 GLU A N 1
ATOM 738 C CA . GLU A 1 97 ? -5.140 10.480 23.532 1.00 92.44 97 GLU A CA 1
ATOM 739 C C . GLU A 1 97 ? -6.149 10.923 24.599 1.00 92.44 97 GLU A C 1
ATOM 741 O O . GLU A 1 97 ? -5.971 11.975 25.212 1.00 92.44 97 GLU A O 1
ATOM 746 N N . ARG A 1 98 ? -7.242 10.173 24.782 1.00 90.94 98 ARG A N 1
ATOM 747 C CA . ARG A 1 98 ? -8.379 10.594 25.623 1.00 90.94 98 ARG A CA 1
ATOM 748 C C . ARG A 1 98 ? -8.464 9.853 26.952 1.00 90.94 98 ARG A C 1
ATOM 750 O O . ARG A 1 98 ? -9.179 10.298 27.844 1.00 90.94 98 ARG A O 1
ATOM 757 N N . GLY A 1 99 ? -7.743 8.744 27.084 1.00 90.62 99 GLY A N 1
ATOM 758 C CA . GLY A 1 99 ? -7.908 7.811 28.187 1.00 90.62 99 GLY A CA 1
ATOM 759 C C . GLY A 1 99 ? -9.185 6.978 28.059 1.00 90.62 99 GLY A C 1
ATOM 760 O O . GLY A 1 99 ? -10.022 7.191 27.176 1.00 90.62 99 GLY A O 1
ATOM 761 N N . TRP A 1 100 ? -9.325 6.023 28.974 1.00 91.62 100 TRP A N 1
ATOM 762 C CA . TRP A 1 100 ? -10.439 5.081 29.039 1.00 91.62 100 TRP A CA 1
ATOM 763 C C . TRP A 1 100 ? -11.131 5.156 30.39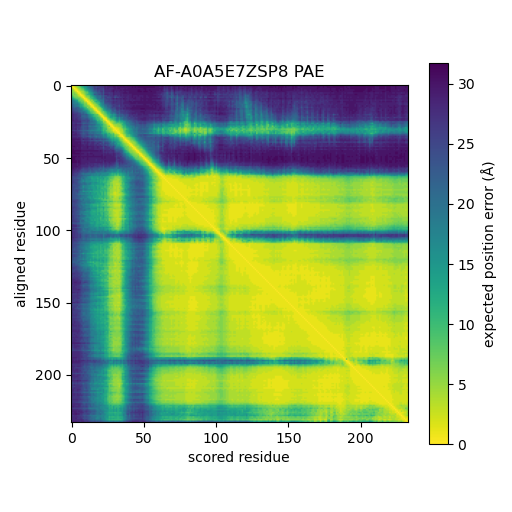9 1.00 91.62 100 TRP A C 1
ATOM 765 O O . TRP A 1 100 ? -10.456 5.235 31.426 1.00 91.62 100 TRP A O 1
ATOM 775 N N . ASN A 1 101 ? -12.461 5.136 30.410 1.00 87.75 101 ASN A N 1
ATOM 776 C CA . ASN A 1 101 ? -13.276 4.999 31.609 1.00 87.75 101 ASN A CA 1
ATOM 777 C C . ASN A 1 101 ? -14.647 4.411 31.247 1.00 87.75 101 ASN A C 1
ATOM 779 O O . ASN A 1 101 ? -15.560 5.149 30.885 1.00 87.75 101 ASN A O 1
ATOM 783 N N . ASP A 1 102 ? -14.784 3.097 31.400 1.00 82.81 102 ASP A N 1
ATOM 784 C CA . ASP A 1 102 ? -16.040 2.361 31.198 1.00 82.81 102 ASP A CA 1
ATOM 785 C C . ASP A 1 102 ? -16.519 1.716 32.517 1.00 82.81 102 ASP A C 1
ATOM 787 O O . ASP A 1 102 ? -17.035 0.603 32.565 1.00 82.81 102 ASP A O 1
ATOM 791 N N . GLY A 1 103 ? -16.265 2.406 33.639 1.00 79.81 103 GLY A N 1
ATOM 792 C CA . GLY A 1 103 ? -16.499 1.905 34.996 1.00 79.81 103 GLY A CA 1
ATOM 793 C C . GLY A 1 103 ? -15.221 1.448 35.710 1.00 79.81 103 GLY A C 1
ATOM 794 O O . GLY A 1 103 ? -14.157 1.310 35.111 1.00 79.81 103 GLY A O 1
ATOM 795 N N . ALA A 1 104 ? -15.325 1.226 37.027 1.00 60.12 104 ALA A N 1
ATOM 796 C CA . ALA A 1 104 ? -14.193 1.212 37.968 1.00 60.12 104 ALA A CA 1
ATOM 797 C C . ALA A 1 104 ? -13.112 0.125 37.751 1.00 60.12 104 ALA A C 1
ATOM 799 O O . ALA A 1 104 ? -12.094 0.157 38.438 1.00 60.12 104 ALA A O 1
ATOM 800 N N . ALA A 1 105 ? -13.299 -0.818 36.824 1.00 59.88 105 ALA A N 1
ATOM 801 C CA . ALA A 1 105 ? -12.320 -1.868 36.524 1.00 59.88 105 ALA A CA 1
ATOM 802 C C . ALA A 1 105 ? -12.384 -2.396 35.076 1.00 59.88 105 ALA A C 1
ATOM 804 O O . ALA A 1 105 ? -11.815 -3.446 34.782 1.00 59.88 105 ALA A O 1
ATOM 805 N N . ALA A 1 106 ? -13.093 -1.715 34.171 1.00 73.81 106 ALA A N 1
ATOM 806 C CA . ALA A 1 106 ? -13.219 -2.183 32.796 1.00 73.81 106 ALA A CA 1
ATOM 807 C C . ALA A 1 106 ? -11.913 -1.930 32.027 1.00 73.81 106 ALA A C 1
ATOM 809 O O . ALA A 1 106 ? -11.454 -0.788 31.920 1.00 73.81 106 ALA A O 1
ATOM 810 N N . ALA A 1 107 ? -11.320 -2.994 31.482 1.00 77.56 107 ALA A N 1
ATOM 811 C CA . ALA A 1 107 ? -10.217 -2.863 30.539 1.00 77.56 107 ALA A CA 1
ATOM 812 C C . ALA A 1 107 ? -10.682 -2.097 29.282 1.00 77.56 107 ALA A C 1
ATOM 814 O O . ALA A 1 107 ? -11.867 -2.161 28.937 1.00 77.56 107 ALA A O 1
ATOM 815 N N . PRO A 1 108 ? -9.780 -1.375 28.591 1.00 80.19 108 PRO A N 1
ATOM 816 C CA . PRO A 1 108 ? -10.088 -0.802 27.290 1.00 80.19 108 PRO A CA 1
ATOM 817 C C . PRO A 1 108 ? -10.624 -1.848 26.318 1.00 80.19 108 PRO A C 1
ATOM 819 O O . PRO A 1 108 ? -10.084 -2.952 26.254 1.00 80.19 108 PRO A O 1
ATOM 822 N N . ALA A 1 109 ? -11.658 -1.490 25.553 1.00 85.44 109 ALA A N 1
ATOM 823 C CA . ALA A 1 109 ? -12.111 -2.321 24.443 1.00 85.44 109 ALA A CA 1
ATOM 824 C C . ALA A 1 109 ? -10.957 -2.531 23.455 1.00 85.44 109 ALA A C 1
ATOM 826 O O . ALA A 1 109 ? -10.224 -1.579 23.168 1.00 85.44 109 ALA A O 1
ATOM 827 N N . ASP A 1 110 ? -10.816 -3.749 22.931 1.00 94.00 110 ASP A N 1
ATOM 828 C CA . ASP A 1 110 ? -9.789 -4.059 21.941 1.00 94.00 110 ASP A CA 1
ATOM 829 C C . ASP A 1 110 ? -10.135 -3.386 20.596 1.00 94.00 110 ASP A C 1
ATOM 831 O O . ASP A 1 110 ? -11.166 -3.701 19.984 1.00 94.00 110 ASP A O 1
ATOM 835 N N . PRO A 1 111 ? -9.301 -2.446 20.110 1.00 95.88 111 PRO A N 1
ATOM 836 C CA . PRO A 1 111 ? -9.490 -1.820 18.808 1.00 95.88 111 PRO A CA 1
ATOM 837 C C . PRO A 1 111 ? -9.543 -2.817 17.649 1.00 95.88 111 PRO A C 1
ATOM 839 O O . PRO A 1 111 ? -10.293 -2.585 16.700 1.00 95.88 111 PRO A O 1
ATOM 842 N N . ALA A 1 112 ? -8.772 -3.906 17.723 1.00 96.62 112 ALA A N 1
ATOM 843 C CA . ALA A 1 112 ? -8.702 -4.909 16.668 1.00 96.62 112 ALA A CA 1
ATOM 844 C C . ALA A 1 112 ? -10.006 -5.711 16.582 1.00 96.62 112 ALA A C 1
ATOM 846 O O . ALA A 1 112 ? -10.537 -5.903 15.490 1.00 96.62 112 ALA A O 1
ATOM 847 N N . GLU A 1 113 ? -10.585 -6.096 17.724 1.00 97.19 113 GLU A N 1
ATOM 848 C CA . GLU A 1 113 ? -11.898 -6.752 17.759 1.00 97.19 113 GLU A CA 1
ATOM 849 C C . GLU A 1 113 ? -12.995 -5.844 17.198 1.00 97.19 113 GLU A C 1
ATOM 851 O O . GLU A 1 113 ? -13.848 -6.292 16.432 1.00 97.19 113 GLU A O 1
ATOM 856 N N . LEU A 1 114 ? -12.979 -4.553 17.544 1.00 96.75 114 LEU A N 1
ATOM 857 C CA . LEU A 1 114 ? -13.953 -3.605 17.008 1.00 96.75 114 LEU A CA 1
ATOM 858 C C . LEU A 1 114 ? -13.779 -3.412 15.494 1.00 96.75 114 LEU A C 1
ATOM 860 O O . LEU A 1 114 ? -14.777 -3.375 14.777 1.00 96.75 114 LEU A O 1
ATOM 864 N N . ALA A 1 115 ? -12.543 -3.335 14.995 1.00 97.44 115 ALA A N 1
ATOM 865 C CA . ALA A 1 115 ? -12.275 -3.262 13.562 1.00 97.44 115 ALA A CA 1
ATOM 866 C C . ALA A 1 115 ? -12.722 -4.534 12.823 1.00 97.44 115 ALA A C 1
ATOM 868 O O . ALA A 1 115 ? -13.327 -4.433 11.755 1.00 97.44 115 ALA A O 1
ATOM 869 N N . GLN A 1 116 ? -12.510 -5.714 13.413 1.00 97.50 116 GLN A N 1
ATOM 870 C CA . GLN A 1 116 ? -13.002 -6.974 12.859 1.00 97.50 116 GLN A CA 1
ATOM 871 C C . GLN A 1 116 ? -14.533 -7.007 12.820 1.00 97.50 116 GLN A C 1
ATOM 873 O O . GLN A 1 116 ? -15.095 -7.335 11.782 1.00 97.50 116 GLN A O 1
ATOM 878 N N . ARG A 1 117 ? -15.225 -6.555 13.876 1.00 97.12 117 ARG A N 1
ATOM 879 C CA . AR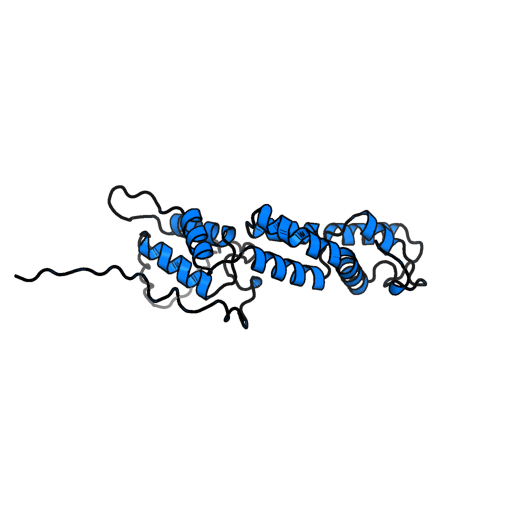G A 1 117 ? -16.693 -6.427 13.847 1.00 97.12 117 ARG A CA 1
ATOM 880 C C . ARG A 1 117 ? -17.175 -5.498 12.733 1.00 97.12 117 ARG A C 1
ATOM 882 O O . ARG A 1 117 ? -18.193 -5.782 12.110 1.00 97.12 117 ARG A O 1
ATOM 889 N N . MET A 1 118 ? -16.469 -4.396 12.469 1.00 97.31 118 MET A N 1
ATOM 890 C CA . MET A 1 118 ? -16.812 -3.509 11.349 1.00 97.31 118 MET A CA 1
ATOM 891 C C . MET A 1 118 ? -16.653 -4.215 9.996 1.00 97.31 118 MET A C 1
ATOM 893 O O . MET A 1 118 ? -17.482 -4.006 9.112 1.00 97.31 118 MET A O 1
ATOM 897 N N . ALA A 1 119 ? -15.645 -5.076 9.843 1.00 96.69 119 ALA A N 1
ATOM 898 C CA . ALA A 1 119 ? -15.480 -5.902 8.649 1.00 96.69 119 ALA A CA 1
ATOM 899 C C . ALA A 1 119 ? -16.568 -6.982 8.526 1.00 96.69 119 ALA A C 1
ATOM 901 O O . ALA A 1 119 ? -17.174 -7.115 7.467 1.00 96.69 119 ALA A O 1
ATOM 902 N N . ASP A 1 120 ? -16.899 -7.682 9.614 1.00 97.06 120 ASP A N 1
ATOM 903 C CA . ASP A 1 120 ? -17.955 -8.706 9.636 1.00 97.06 120 ASP A CA 1
ATOM 904 C C . ASP A 1 120 ? -19.333 -8.122 9.274 1.00 97.06 120 ASP A C 1
ATOM 906 O O . ASP A 1 120 ? -20.165 -8.787 8.656 1.00 97.06 120 ASP A O 1
ATOM 910 N N . LEU A 1 121 ? -19.571 -6.856 9.636 1.00 96.06 121 LEU A N 1
ATOM 911 C CA . LEU A 1 121 ? -20.768 -6.093 9.273 1.00 96.06 121 LEU A CA 1
ATOM 912 C C . LEU A 1 121 ? -20.712 -5.497 7.852 1.00 96.06 121 LEU A C 1
ATOM 914 O O . LEU A 1 121 ? -21.701 -4.922 7.397 1.00 96.06 121 LEU A O 1
ATOM 918 N N . GLY A 1 122 ? -19.589 -5.632 7.143 1.00 95.19 122 GLY A N 1
ATOM 919 C CA . GLY A 1 122 ? -19.403 -5.159 5.769 1.00 95.19 122 GLY A CA 1
ATOM 920 C C . GLY A 1 122 ? -19.081 -3.668 5.632 1.00 95.19 122 GLY A C 1
ATOM 921 O O . GLY A 1 122 ? -19.200 -3.119 4.536 1.00 95.19 122 GLY A O 1
ATOM 922 N N . TYR A 1 123 ? -18.689 -2.996 6.717 1.00 95.25 123 TYR A N 1
ATOM 923 C CA . TYR A 1 123 ? -18.235 -1.601 6.670 1.00 95.25 123 TYR A CA 1
ATOM 924 C C . TYR A 1 123 ? -16.774 -1.457 6.235 1.00 95.25 123 TYR A C 1
ATOM 926 O O . TYR A 1 123 ? -16.364 -0.378 5.815 1.00 95.25 123 TYR A O 1
ATOM 934 N N . VAL A 1 124 ? -15.986 -2.525 6.362 1.00 96.56 124 VAL A N 1
ATOM 935 C CA . VAL A 1 124 ? -14.573 -2.575 5.977 1.00 96.56 124 VAL A CA 1
ATOM 936 C C . VAL A 1 124 ? -14.346 -3.809 5.111 1.00 96.56 124 VAL A C 1
ATOM 938 O O . VAL A 1 124 ? -14.758 -4.904 5.482 1.00 96.56 124 VAL A O 1
ATOM 941 N N . ASP A 1 125 ? -13.674 -3.627 3.977 1.00 96.38 125 ASP A N 1
ATOM 942 C CA . ASP A 1 125 ? -13.289 -4.702 3.061 1.00 96.38 125 ASP A CA 1
ATOM 943 C C . ASP A 1 125 ? -11.836 -4.478 2.615 1.00 96.38 125 ASP A C 1
ATOM 945 O O . ASP A 1 125 ? -11.546 -3.702 1.698 1.00 96.38 125 ASP A O 1
ATOM 949 N N . ASP A 1 126 ? -10.909 -5.130 3.319 1.00 97.00 126 ASP A N 1
ATOM 950 C CA . ASP A 1 126 ? -9.465 -4.986 3.105 1.00 97.00 126 ASP A CA 1
ATOM 951 C C . ASP A 1 126 ? -9.037 -5.492 1.723 1.00 97.00 126 ASP A C 1
ATOM 953 O O . ASP A 1 126 ? -8.163 -4.891 1.090 1.00 97.00 126 ASP A O 1
ATOM 957 N N . ARG A 1 127 ? -9.683 -6.546 1.215 1.00 96.38 127 ARG A N 1
ATOM 958 C CA . ARG A 1 127 ? -9.426 -7.073 -0.125 1.00 96.38 127 ARG A CA 1
ATOM 959 C C . ARG A 1 127 ? -9.856 -6.077 -1.194 1.00 96.38 127 ARG A C 1
ATOM 961 O O . ARG A 1 127 ? -9.061 -5.754 -2.078 1.00 96.38 127 ARG A O 1
ATOM 968 N N . ALA A 1 128 ? -11.083 -5.562 -1.123 1.00 95.69 128 ALA A N 1
ATOM 969 C CA . ALA A 1 128 ? -11.562 -4.570 -2.084 1.00 95.69 128 ALA A CA 1
ATOM 970 C C . ALA A 1 128 ? -10.697 -3.300 -2.046 1.00 95.69 128 ALA A C 1
ATOM 972 O O . ALA A 1 128 ? -10.338 -2.754 -3.095 1.00 95.69 128 ALA A O 1
ATOM 973 N N . PHE A 1 129 ? -10.293 -2.868 -0.847 1.00 96.19 129 PHE A N 1
ATOM 974 C CA . PHE A 1 129 ? -9.335 -1.780 -0.670 1.00 96.19 129 PHE A CA 1
ATOM 975 C C . PHE A 1 129 ? -7.996 -2.091 -1.363 1.00 96.19 129 PHE A C 1
ATOM 977 O O . PHE A 1 129 ? -7.487 -1.270 -2.134 1.00 96.19 129 PHE A O 1
ATOM 984 N N . ALA A 1 130 ? -7.433 -3.284 -1.141 1.00 97.12 130 ALA A N 1
ATOM 985 C CA . ALA A 1 130 ? -6.174 -3.726 -1.737 1.00 97.12 130 ALA A CA 1
ATOM 986 C C . ALA A 1 130 ? -6.229 -3.724 -3.274 1.00 97.12 130 ALA A C 1
ATOM 988 O O . ALA A 1 130 ? -5.332 -3.176 -3.923 1.00 97.12 130 ALA A O 1
ATOM 989 N N . GLU A 1 131 ? -7.296 -4.269 -3.865 1.00 96.75 131 GLU A N 1
ATOM 990 C CA . GLU A 1 131 ? -7.511 -4.317 -5.316 1.00 96.75 131 GLU A CA 1
ATOM 991 C C . GLU A 1 131 ? -7.543 -2.907 -5.930 1.00 96.75 131 GLU A C 1
ATOM 993 O O . GLU A 1 131 ? -6.827 -2.614 -6.899 1.00 96.75 131 GLU A O 1
ATOM 998 N N . GLN A 1 132 ? -8.330 -2.002 -5.339 1.00 95.88 132 GLN A N 1
ATOM 999 C CA . GLN A 1 132 ? -8.459 -0.621 -5.807 1.00 95.88 132 GLN A CA 1
ATOM 1000 C C . GLN A 1 132 ? -7.145 0.151 -5.658 1.00 95.88 132 GLN A C 1
ATOM 1002 O O . GLN A 1 132 ? -6.705 0.833 -6.597 1.00 95.88 132 GLN A O 1
ATOM 1007 N N . ARG A 1 133 ? -6.476 0.011 -4.506 1.00 95.75 133 ARG A N 1
ATOM 1008 C CA . ARG A 1 133 ? -5.208 0.682 -4.210 1.00 95.75 133 ARG A CA 1
ATOM 1009 C C . ARG A 1 133 ? -4.097 0.208 -5.142 1.00 95.75 133 ARG A C 1
ATOM 1011 O O . ARG A 1 133 ? -3.385 1.044 -5.708 1.00 95.75 133 ARG A O 1
ATOM 1018 N N . ALA A 1 134 ? -3.979 -1.101 -5.363 1.00 97.44 134 ALA A N 1
ATOM 1019 C CA . ALA A 1 134 ? -3.035 -1.678 -6.315 1.00 97.44 134 ALA A CA 1
ATOM 1020 C C . ALA A 1 134 ? -3.267 -1.133 -7.727 1.00 97.44 134 ALA A C 1
ATOM 1022 O O . ALA A 1 134 ? -2.341 -0.594 -8.339 1.00 97.44 134 ALA A O 1
ATOM 1023 N N . ALA A 1 135 ? -4.510 -1.178 -8.215 1.00 96.38 135 ALA A N 1
ATOM 1024 C CA . ALA A 1 135 ? -4.856 -0.683 -9.542 1.00 96.38 135 ALA A CA 1
ATOM 1025 C C . ALA A 1 135 ? -4.507 0.808 -9.708 1.00 96.38 135 ALA A C 1
ATOM 1027 O O . ALA A 1 135 ? -3.906 1.205 -10.710 1.00 96.38 135 ALA A O 1
ATOM 1028 N N . ALA A 1 136 ? -4.827 1.645 -8.716 1.00 95.94 136 ALA A N 1
ATOM 1029 C CA . ALA A 1 136 ? -4.498 3.069 -8.735 1.00 95.94 136 ALA A CA 1
ATOM 1030 C C . ALA A 1 136 ? -2.983 3.328 -8.766 1.00 95.94 136 ALA A C 1
ATOM 1032 O O . ALA A 1 136 ? -2.505 4.178 -9.524 1.00 95.94 136 ALA A O 1
ATOM 1033 N N . MET A 1 137 ? -2.208 2.585 -7.976 1.00 97.50 137 MET A N 1
ATOM 1034 C CA . MET A 1 137 ? -0.750 2.699 -7.951 1.00 97.50 137 MET A CA 1
ATOM 1035 C C . MET A 1 137 ? -0.109 2.220 -9.259 1.00 97.50 137 MET A C 1
ATOM 1037 O O . MET A 1 137 ? 0.793 2.886 -9.777 1.00 97.50 137 MET A O 1
ATOM 1041 N N . GLN A 1 138 ? -0.600 1.123 -9.831 1.00 97.69 138 GLN A N 1
ATOM 1042 C CA . GLN A 1 138 ? -0.071 0.568 -11.073 1.00 97.69 138 GLN A CA 1
ATOM 1043 C C . GLN A 1 138 ? -0.349 1.467 -12.278 1.00 97.69 138 GLN A C 1
ATOM 1045 O O . GLN A 1 138 ? 0.577 1.697 -13.058 1.00 97.69 138 GLN A O 1
ATOM 1050 N N . ARG A 1 139 ? -1.537 2.092 -12.365 1.00 96.12 139 ARG A N 1
ATOM 1051 C CA . ARG A 1 139 ? -1.837 3.143 -13.364 1.00 96.12 139 ARG A CA 1
ATOM 1052 C C . ARG A 1 139 ? -0.869 4.326 -13.281 1.00 96.12 139 ARG A C 1
ATOM 1054 O O . ARG A 1 139 ? -0.529 4.942 -14.286 1.00 96.12 139 ARG A O 1
ATOM 1061 N N . ARG A 1 140 ? -0.374 4.642 -12.079 1.00 95.75 140 ARG A N 1
ATOM 1062 C CA . ARG A 1 140 ? 0.657 5.674 -11.851 1.00 95.75 140 ARG A CA 1
ATOM 1063 C C . ARG A 1 140 ? 2.079 5.183 -12.147 1.00 95.75 140 ARG A C 1
ATOM 1065 O O . ARG A 1 140 ? 3.027 5.947 -11.929 1.00 95.75 140 ARG A O 1
ATOM 1072 N N . GLY A 1 141 ? 2.249 3.950 -12.619 1.00 97.94 141 GLY A N 1
ATOM 1073 C CA . GLY A 1 141 ? 3.528 3.326 -12.946 1.00 97.94 141 GLY A CA 1
ATOM 1074 C C . GLY A 1 141 ? 4.333 2.839 -11.735 1.00 97.94 141 GLY A C 1
ATOM 1075 O O . GLY A 1 141 ? 5.563 2.850 -11.776 1.00 97.94 141 GLY A O 1
ATOM 1076 N N . LEU A 1 142 ? 3.690 2.520 -10.610 1.00 98.50 142 LEU A N 1
ATOM 1077 C CA . LEU A 1 142 ? 4.378 1.979 -9.434 1.00 98.50 142 LEU A CA 1
ATOM 1078 C C . LEU A 1 142 ? 4.351 0.448 -9.456 1.00 98.50 142 LEU A C 1
ATOM 1080 O O . LEU A 1 142 ? 3.293 -0.152 -9.615 1.00 98.50 142 LEU A O 1
ATOM 1084 N N . GLY A 1 143 ? 5.517 -0.168 -9.266 1.00 97.94 143 GLY A N 1
ATOM 1085 C CA . GLY A 1 143 ? 5.673 -1.619 -9.314 1.00 97.94 143 GLY A CA 1
ATOM 1086 C C . GLY A 1 143 ? 5.258 -2.330 -8.024 1.00 97.94 143 GLY A C 1
ATOM 1087 O O . GLY A 1 143 ? 5.060 -1.706 -6.976 1.00 97.94 143 GLY A O 1
ATOM 1088 N N . ALA A 1 144 ? 5.185 -3.661 -8.092 1.00 97.69 144 ALA A N 1
ATOM 1089 C CA . ALA A 1 144 ? 4.686 -4.535 -7.027 1.00 97.69 144 ALA A CA 1
ATOM 1090 C C . ALA A 1 144 ? 5.326 -4.271 -5.652 1.00 97.69 144 ALA A C 1
ATOM 1092 O O . ALA A 1 144 ? 4.633 -4.259 -4.639 1.00 97.69 144 ALA A O 1
ATOM 1093 N N . ARG A 1 145 ? 6.630 -3.956 -5.591 1.00 98.06 145 ARG A N 1
ATOM 1094 C CA . ARG A 1 145 ? 7.301 -3.662 -4.310 1.00 98.06 145 ARG A CA 1
ATOM 1095 C C . ARG A 1 145 ? 6.756 -2.400 -3.632 1.00 98.06 145 ARG A C 1
ATOM 1097 O O . ARG A 1 145 ? 6.738 -2.330 -2.404 1.00 98.06 145 ARG A O 1
ATOM 1104 N N . ARG A 1 146 ? 6.336 -1.393 -4.407 1.00 98.19 146 ARG A N 1
ATOM 1105 C CA . ARG A 1 146 ? 5.695 -0.184 -3.868 1.00 98.19 146 ARG A CA 1
ATOM 1106 C C . ARG A 1 146 ? 4.277 -0.473 -3.397 1.00 98.19 146 ARG A C 1
ATOM 1108 O O . ARG A 1 146 ? 3.915 0.016 -2.335 1.00 98.19 146 ARG A O 1
ATOM 1115 N N . VAL A 1 147 ? 3.529 -1.281 -4.147 1.00 98.00 147 VAL A N 1
ATOM 1116 C CA . VAL A 1 147 ? 2.183 -1.733 -3.760 1.00 98.00 147 VAL A CA 1
ATOM 1117 C C 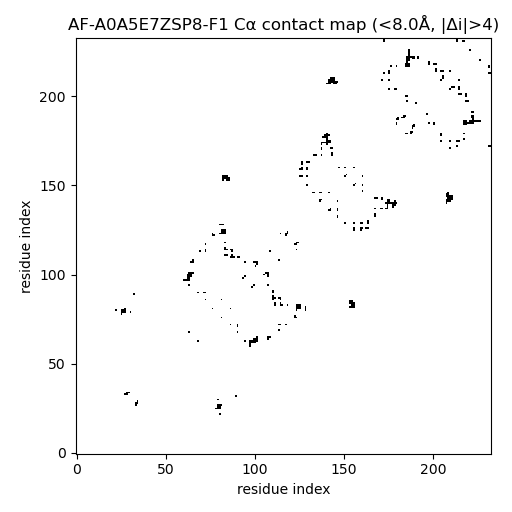. VAL A 1 147 ? 2.237 -2.508 -2.441 1.00 98.00 147 VAL A C 1
ATOM 1119 O O . VAL A 1 147 ? 1.556 -2.137 -1.494 1.00 98.00 147 VAL A O 1
ATOM 1122 N N . ALA A 1 148 ? 3.150 -3.473 -2.314 1.00 97.50 148 ALA A N 1
ATOM 1123 C CA . ALA A 1 148 ? 3.353 -4.224 -1.074 1.00 97.50 148 ALA A CA 1
ATOM 1124 C C . ALA A 1 148 ? 3.748 -3.329 0.117 1.00 97.50 148 ALA A C 1
ATOM 1126 O O . ALA A 1 148 ? 3.395 -3.609 1.258 1.00 97.50 148 ALA A O 1
ATOM 1127 N N . GLY A 1 149 ? 4.490 -2.242 -0.129 1.00 97.38 149 GLY A N 1
ATOM 1128 C CA . GLY A 1 149 ? 4.758 -1.222 0.890 1.00 97.38 149 GLY A CA 1
ATOM 1129 C C . GLY A 1 149 ? 3.484 -0.537 1.379 1.00 97.38 149 GLY A C 1
ATOM 1130 O O . GLY A 1 149 ? 3.264 -0.469 2.582 1.00 97.38 149 GLY A O 1
ATOM 1131 N N . ALA A 1 150 ? 2.628 -0.112 0.449 1.00 96.31 150 ALA A N 1
ATOM 1132 C CA . ALA A 1 150 ? 1.355 0.523 0.774 1.00 96.31 150 ALA A CA 1
ATOM 1133 C C . ALA A 1 150 ? 0.387 -0.425 1.504 1.00 96.31 150 ALA A C 1
ATOM 1135 O O . ALA A 1 150 ? -0.337 0.023 2.384 1.00 96.31 150 ALA A O 1
ATOM 1136 N N . PHE A 1 151 ? 0.390 -1.722 1.181 1.00 97.06 151 PHE A N 1
ATOM 1137 C CA . PHE A 1 151 ? -0.416 -2.724 1.890 1.00 97.06 151 PHE A CA 1
ATOM 1138 C C . PHE A 1 151 ? 0.021 -2.878 3.347 1.00 97.06 151 PHE A C 1
ATOM 1140 O O . PHE A 1 151 ? -0.820 -2.830 4.239 1.00 97.06 151 PHE A O 1
ATOM 1147 N N . ARG A 1 152 ? 1.335 -2.950 3.605 1.00 96.25 152 ARG A N 1
ATOM 1148 C CA . ARG A 1 152 ? 1.866 -2.969 4.978 1.00 96.25 152 ARG A CA 1
ATOM 1149 C C . ARG A 1 152 ? 1.534 -1.695 5.748 1.00 96.25 152 ARG A C 1
ATOM 1151 O O . ARG A 1 152 ? 1.139 -1.776 6.901 1.00 96.25 152 ARG A O 1
ATOM 1158 N N . GLU A 1 153 ? 1.675 -0.530 5.118 1.00 94.50 153 GLU A N 1
ATOM 1159 C CA . GLU A 1 153 ? 1.293 0.758 5.721 1.00 94.50 153 GLU A CA 1
ATOM 1160 C C . GLU A 1 153 ? -0.213 0.839 6.011 1.00 94.50 153 GLU A C 1
ATOM 1162 O O . GLU A 1 153 ? -0.631 1.529 6.934 1.00 94.50 153 GLU A O 1
ATOM 1167 N N . ALA A 1 154 ? -1.036 0.137 5.234 1.00 95.31 154 ALA A N 1
ATOM 1168 C CA . ALA A 1 154 ? -2.465 0.014 5.473 1.00 95.31 154 ALA A CA 1
ATOM 1169 C C . ALA A 1 154 ? -2.832 -1.140 6.420 1.00 95.31 154 ALA A C 1
ATOM 1171 O O . ALA A 1 154 ? -4.012 -1.327 6.693 1.00 95.31 154 ALA A O 1
ATOM 1172 N N . GLY A 1 155 ? -1.869 -1.913 6.927 1.00 96.69 155 GLY A N 1
ATOM 1173 C CA . GLY A 1 155 ? -2.143 -3.063 7.790 1.00 96.69 155 GLY A CA 1
ATOM 1174 C C . GLY A 1 155 ? -3.038 -4.122 7.137 1.00 96.69 155 GLY A C 1
ATOM 1175 O O . GLY A 1 155 ? -3.843 -4.732 7.830 1.00 96.69 155 GLY A O 1
ATOM 1176 N N . ILE A 1 156 ? -2.928 -4.295 5.817 1.00 97.00 156 ILE A N 1
ATOM 1177 C CA . ILE A 1 156 ? -3.594 -5.378 5.082 1.00 97.00 156 ILE A CA 1
ATOM 1178 C C . ILE A 1 156 ? -2.884 -6.687 5.432 1.00 97.00 156 ILE A C 1
ATOM 1180 O O . ILE A 1 156 ? -1.649 -6.740 5.392 1.00 97.00 156 ILE A O 1
ATOM 1184 N N . ASP A 1 157 ? -3.652 -7.715 5.794 1.00 94.06 157 ASP A N 1
ATOM 1185 C CA . ASP A 1 157 ? -3.091 -9.017 6.150 1.00 94.06 157 ASP A CA 1
ATOM 1186 C C . ASP A 1 157 ? -2.519 -9.765 4.929 1.00 94.06 157 ASP A C 1
ATOM 1188 O O . ASP A 1 157 ? -2.752 -9.402 3.773 1.00 94.06 157 ASP A O 1
ATOM 1192 N N . GLU A 1 158 ? -1.709 -10.790 5.194 1.00 93.94 158 GLU A N 1
ATOM 1193 C CA . GLU A 1 158 ? -1.022 -11.559 4.154 1.00 93.94 158 GLU A CA 1
ATOM 1194 C C . GLU A 1 158 ? -1.991 -12.303 3.224 1.00 93.94 158 GLU A C 1
ATOM 1196 O O . GLU A 1 158 ? -1.791 -12.280 2.017 1.00 93.94 158 GLU A O 1
ATOM 1201 N N . GLY A 1 159 ? -3.078 -12.875 3.741 1.00 96.19 159 GLY A N 1
ATOM 1202 C CA . GLY A 1 159 ? -4.093 -13.559 2.942 1.00 96.19 159 GLY A CA 1
ATOM 1203 C C . GLY A 1 159 ? -4.821 -12.623 1.976 1.00 96.19 159 GLY A C 1
ATOM 1204 O O . GLY A 1 159 ? -4.991 -12.961 0.801 1.00 96.19 159 GLY A O 1
ATOM 1205 N N . ASP A 1 160 ? -5.197 -11.424 2.427 1.00 96.62 160 ASP A N 1
ATOM 1206 C CA . ASP A 1 160 ? -5.791 -10.415 1.542 1.00 96.62 160 ASP A CA 1
ATOM 1207 C C . ASP A 1 160 ? -4.778 -9.932 0.497 1.00 96.62 160 ASP A C 1
ATOM 1209 O O . ASP A 1 160 ? -5.098 -9.857 -0.694 1.00 96.62 160 ASP A O 1
ATOM 1213 N N . ALA A 1 161 ? -3.536 -9.660 0.908 1.00 96.19 161 ALA A N 1
ATOM 1214 C CA . ALA A 1 161 ? -2.469 -9.252 -0.001 1.00 96.19 161 ALA A CA 1
ATOM 1215 C C . ALA A 1 161 ? -2.165 -10.324 -1.066 1.00 96.19 161 ALA A C 1
ATOM 1217 O O . ALA A 1 161 ? -2.030 -9.994 -2.250 1.00 96.19 161 ALA A O 1
ATOM 1218 N N . ASP A 1 162 ? -2.109 -11.592 -0.664 1.00 96.88 162 ASP A N 1
ATOM 1219 C CA . ASP A 1 162 ? -1.863 -12.742 -1.533 1.00 96.88 162 ASP A CA 1
ATOM 1220 C C . ASP A 1 162 ? -3.007 -12.951 -2.525 1.00 96.88 162 ASP A C 1
ATOM 1222 O O . ASP A 1 162 ? -2.764 -13.257 -3.695 1.00 96.88 162 ASP A O 1
ATOM 1226 N N . SER A 1 163 ? -4.253 -12.706 -2.108 1.00 96.94 163 SER A N 1
ATOM 1227 C CA . SER A 1 163 ? -5.416 -12.812 -2.996 1.00 96.94 163 SER A CA 1
ATOM 1228 C C . SER A 1 163 ? -5.363 -11.831 -4.177 1.00 96.94 163 SER A C 1
ATOM 1230 O O . SER A 1 163 ? -5.862 -12.134 -5.263 1.00 96.94 163 SER A O 1
ATOM 1232 N N . VAL A 1 164 ? -4.710 -10.676 -3.995 1.00 97.25 164 VAL A N 1
ATOM 1233 C CA . VAL A 1 164 ? -4.570 -9.618 -5.012 1.00 97.25 164 VAL A CA 1
ATOM 1234 C C . VAL A 1 164 ? -3.255 -9.737 -5.796 1.00 97.25 164 VAL A C 1
ATOM 1236 O O . VAL A 1 164 ? -3.111 -9.151 -6.875 1.00 97.25 164 VAL A O 1
ATOM 1239 N N . ALA A 1 165 ? -2.291 -10.524 -5.309 1.00 97.06 165 ALA A N 1
ATOM 1240 C CA . ALA A 1 165 ? -0.974 -10.676 -5.923 1.00 97.06 165 ALA A CA 1
ATOM 1241 C C . ALA A 1 165 ? -1.003 -11.102 -7.410 1.00 97.06 165 ALA A C 1
ATOM 1243 O O . ALA A 1 165 ? -0.246 -10.505 -8.185 1.00 97.06 165 ALA A O 1
ATOM 1244 N N . PRO A 1 166 ? -1.875 -12.031 -7.864 1.00 98.06 166 PRO A N 1
ATOM 1245 C CA . PRO A 1 166 ? -1.980 -12.377 -9.284 1.00 98.06 166 PRO A CA 1
ATOM 1246 C C . PRO A 1 166 ? -2.338 -11.173 -10.165 1.00 98.06 166 PRO A C 1
ATOM 1248 O O . PRO A 1 166 ? -1.634 -10.881 -11.127 1.00 98.06 166 PRO A O 1
ATOM 1251 N N . ALA A 1 167 ? -3.342 -10.382 -9.773 1.00 96.50 167 ALA A N 1
ATOM 1252 C CA . ALA A 1 167 ? -3.754 -9.196 -10.528 1.00 96.50 167 ALA A CA 1
ATOM 1253 C C . ALA A 1 167 ? -2.657 -8.115 -10.580 1.00 96.50 167 ALA A C 1
ATOM 1255 O O . ALA A 1 167 ? -2.541 -7.372 -11.560 1.00 96.50 167 ALA A O 1
ATOM 1256 N N . ILE A 1 168 ? -1.830 -8.019 -9.532 1.00 97.75 168 ILE A N 1
ATOM 1257 C CA . ILE A 1 168 ? -0.650 -7.146 -9.520 1.00 97.75 168 ILE A CA 1
ATOM 1258 C C . ILE A 1 168 ? 0.396 -7.655 -10.519 1.00 97.75 168 ILE A C 1
ATOM 1260 O O . ILE A 1 168 ? 0.982 -6.847 -11.246 1.00 97.75 168 ILE A O 1
ATOM 1264 N N . ALA A 1 169 ? 0.639 -8.965 -10.562 1.00 97.06 169 ALA A N 1
ATOM 1265 C CA . ALA A 1 169 ? 1.591 -9.576 -11.481 1.00 97.06 169 ALA A CA 1
ATOM 1266 C C . ALA A 1 169 ? 1.167 -9.394 -12.948 1.00 97.06 169 ALA A C 1
ATOM 1268 O O . ALA A 1 169 ? 1.990 -8.955 -13.752 1.00 97.06 169 ALA A O 1
ATOM 1269 N N . ASP A 1 170 ? -0.112 -9.607 -13.262 1.00 97.19 170 ASP A N 1
ATOM 1270 C CA . ASP A 1 170 ? -0.668 -9.465 -14.617 1.00 97.19 170 ASP A CA 1
ATOM 1271 C C . ASP A 1 170 ? -0.467 -8.052 -15.191 1.00 97.19 170 ASP A C 1
ATOM 1273 O O . ASP A 1 170 ? -0.238 -7.869 -16.385 1.00 97.19 170 ASP A O 1
ATOM 1277 N N . ARG A 1 171 ? -0.484 -7.028 -14.330 1.00 96.88 171 ARG A N 1
ATOM 1278 C CA . ARG A 1 171 ? -0.299 -5.613 -14.706 1.00 96.88 171 ARG A CA 1
ATOM 1279 C C . ARG A 1 171 ? 1.141 -5.113 -14.563 1.00 96.88 171 ARG A C 1
ATOM 1281 O O . ARG A 1 171 ? 1.401 -3.914 -14.713 1.00 96.88 171 ARG A O 1
ATOM 1288 N N . ALA A 1 172 ? 2.096 -5.983 -14.230 1.00 97.50 172 ALA A N 1
ATOM 1289 C CA . ALA A 1 172 ? 3.468 -5.571 -13.930 1.00 97.50 172 ALA A CA 1
ATOM 1290 C C . ALA A 1 172 ? 4.156 -4.907 -15.135 1.00 97.50 172 ALA A C 1
ATOM 1292 O O . ALA A 1 172 ? 4.761 -3.842 -14.981 1.00 97.50 172 ALA A O 1
ATOM 1293 N N . VAL A 1 173 ? 4.022 -5.503 -16.325 1.00 97.81 173 VAL A N 1
ATOM 1294 C CA . VAL A 1 173 ? 4.594 -4.976 -17.576 1.00 97.81 173 VAL A CA 1
ATOM 1295 C C . VAL A 1 173 ? 3.967 -3.631 -17.934 1.00 97.81 173 VAL A C 1
ATOM 1297 O O . VAL A 1 173 ? 4.689 -2.650 -18.118 1.00 97.81 173 VAL A O 1
ATOM 1300 N N . GLU A 1 174 ? 2.634 -3.548 -17.943 1.00 97.38 174 GLU A N 1
ATOM 1301 C CA . GLU A 1 174 ? 1.898 -2.312 -18.241 1.00 97.38 174 GLU A CA 1
ATOM 1302 C C . GLU A 1 174 ? 2.338 -1.162 -17.320 1.00 97.38 174 GLU A C 1
ATOM 1304 O O . GLU A 1 174 ? 2.673 -0.066 -17.777 1.00 97.38 174 GLU A O 1
ATOM 1309 N N . SER A 1 175 ? 2.419 -1.424 -16.012 1.00 98.31 175 SER A N 1
ATOM 1310 C CA . SER A 1 175 ? 2.845 -0.427 -15.032 1.00 98.31 175 SER A CA 1
ATOM 1311 C C . SER A 1 175 ? 4.292 0.034 -15.251 1.00 98.31 175 SER A C 1
ATOM 1313 O O . SER A 1 175 ? 4.600 1.229 -15.153 1.00 98.31 175 SER A O 1
ATOM 1315 N N . ALA A 1 176 ? 5.195 -0.896 -15.567 1.00 98.31 176 ALA A N 1
ATOM 1316 C CA . ALA A 1 176 ? 6.595 -0.594 -15.837 1.00 98.31 176 ALA A CA 1
ATOM 1317 C C . ALA A 1 176 ? 6.760 0.272 -17.096 1.00 98.31 176 ALA A C 1
ATOM 1319 O O . ALA A 1 176 ? 7.474 1.279 -17.054 1.00 98.31 176 ALA A O 1
ATOM 1320 N N . LEU A 1 177 ? 6.040 -0.045 -18.175 1.00 97.12 177 LEU A N 1
ATOM 1321 C CA . LEU A 1 177 ? 6.036 0.748 -19.405 1.00 97.12 177 LEU A CA 1
ATOM 1322 C C . LEU A 1 177 ? 5.415 2.134 -19.188 1.00 97.12 177 LEU A C 1
ATOM 1324 O O . LEU A 1 177 ? 5.980 3.135 -19.632 1.00 97.12 177 LEU A O 1
ATOM 1328 N N . ALA A 1 178 ? 4.321 2.238 -18.426 1.00 97.69 178 ALA A N 1
ATOM 1329 C CA . ALA A 1 178 ? 3.729 3.525 -18.058 1.00 97.69 178 ALA A CA 1
ATOM 1330 C C . ALA A 1 178 ? 4.723 4.414 -17.285 1.00 97.69 178 ALA A C 1
ATOM 1332 O O . ALA A 1 178 ? 4.836 5.622 -17.538 1.00 97.69 178 ALA A O 1
ATOM 1333 N N . PHE A 1 179 ? 5.494 3.826 -16.363 1.00 98.44 179 PHE A N 1
ATOM 1334 C CA . PHE A 1 179 ? 6.560 4.541 -15.666 1.00 98.44 179 PHE A CA 1
ATOM 1335 C C . PHE A 1 179 ? 7.671 4.986 -16.615 1.00 98.44 179 PHE A C 1
ATOM 1337 O O . PHE A 1 179 ? 8.074 6.154 -16.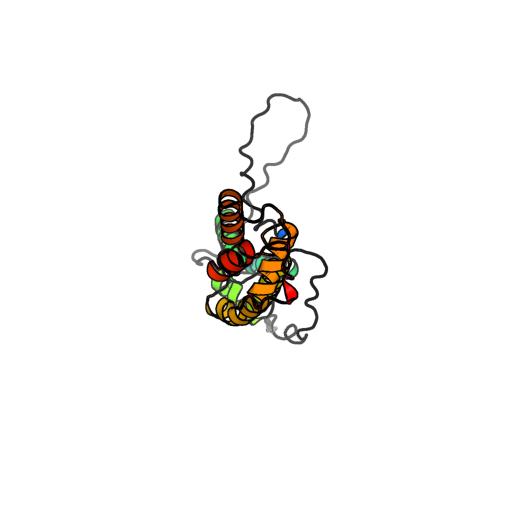567 1.00 98.44 179 PHE A O 1
ATOM 1344 N N . ALA A 1 180 ? 8.154 4.070 -17.458 1.00 97.50 180 ALA A N 1
ATOM 1345 C CA . ALA A 1 180 ? 9.242 4.315 -18.391 1.00 97.50 180 ALA A CA 1
ATOM 1346 C C . ALA A 1 180 ? 8.888 5.430 -19.380 1.00 97.50 180 ALA A C 1
ATOM 1348 O O . ALA A 1 180 ? 9.663 6.374 -19.535 1.00 97.50 180 ALA A O 1
ATOM 1349 N N . ARG A 1 181 ? 7.671 5.406 -19.935 1.00 96.50 181 ARG A N 1
ATOM 1350 C CA . ARG A 1 181 ? 7.139 6.445 -20.824 1.00 96.50 181 ARG A CA 1
ATOM 1351 C C . ARG A 1 181 ? 7.130 7.813 -20.154 1.00 96.50 181 ARG A C 1
ATOM 1353 O O . ARG A 1 181 ? 7.692 8.773 -20.674 1.00 96.50 181 ARG A O 1
ATOM 1360 N N . ARG A 1 182 ? 6.574 7.905 -18.941 1.00 96.81 182 ARG A N 1
ATOM 1361 C CA . ARG A 1 182 ? 6.533 9.163 -18.173 1.00 96.81 182 ARG A CA 1
ATOM 1362 C C . ARG A 1 182 ? 7.928 9.693 -17.827 1.00 96.81 182 ARG A C 1
ATOM 1364 O O . ARG A 1 182 ? 8.102 10.900 -17.665 1.00 96.81 182 ARG A O 1
ATOM 1371 N N . LYS A 1 183 ? 8.910 8.808 -17.643 1.00 96.38 183 LYS A N 1
ATOM 1372 C CA . LYS A 1 183 ? 10.282 9.166 -17.254 1.00 96.38 183 LYS A CA 1
ATOM 1373 C C . LYS A 1 183 ? 11.274 9.208 -18.418 1.00 96.38 183 LYS A C 1
ATOM 1375 O O . LYS A 1 183 ? 12.432 9.522 -18.153 1.00 96.38 183 LYS A O 1
ATOM 1380 N N . ARG A 1 184 ? 10.828 8.966 -19.659 1.00 95.81 184 ARG A N 1
ATOM 1381 C CA . ARG A 1 184 ? 11.672 8.884 -20.864 1.00 95.81 184 ARG A CA 1
ATOM 1382 C C . ARG A 1 184 ? 12.842 7.910 -20.674 1.00 95.81 184 ARG A C 1
ATOM 1384 O O . ARG A 1 184 ? 14.007 8.284 -20.786 1.00 95.81 184 ARG A O 1
ATOM 1391 N N . ILE A 1 185 ? 12.511 6.684 -20.279 1.00 95.62 185 ILE A N 1
ATOM 1392 C CA . ILE A 1 185 ? 13.457 5.590 -20.021 1.00 95.62 185 ILE A CA 1
ATOM 1393 C C . ILE A 1 185 ? 13.402 4.592 -21.177 1.00 95.62 185 ILE A C 1
ATOM 1395 O O . ILE A 1 185 ? 12.309 4.331 -21.685 1.00 95.62 185 ILE A O 1
ATOM 1399 N N . GLY A 1 186 ? 14.558 4.021 -21.534 1.00 93.75 186 GLY A N 1
ATOM 1400 C CA . GLY A 1 186 ? 14.671 2.973 -22.550 1.00 93.75 186 GLY A CA 1
ATOM 1401 C C . GLY A 1 186 ? 14.033 3.391 -23.881 1.00 93.75 186 GLY A C 1
ATOM 1402 O O . GLY A 1 186 ? 14.404 4.451 -24.398 1.00 93.75 186 GLY A O 1
ATOM 1403 N N . PRO A 1 187 ? 13.011 2.664 -24.378 1.00 93.94 187 PRO A N 1
ATOM 1404 C CA . PRO A 1 187 ? 12.425 2.890 -25.701 1.00 93.94 187 PRO A CA 1
ATOM 1405 C C . PRO A 1 187 ? 11.731 4.253 -25.828 1.00 93.94 187 PRO A C 1
ATOM 1407 O O . PRO A 1 187 ? 11.492 4.752 -26.918 1.00 93.94 187 PRO A O 1
ATOM 1410 N N . TYR A 1 188 ? 11.409 4.894 -24.702 1.00 94.75 188 TYR A N 1
ATOM 1411 C CA . TYR A 1 188 ? 10.763 6.209 -24.674 1.00 94.75 188 TYR A CA 1
ATOM 1412 C C . TYR A 1 188 ? 11.751 7.362 -24.447 1.00 94.75 188 TYR A C 1
ATOM 1414 O O . TYR A 1 188 ? 11.339 8.508 -24.237 1.00 94.75 188 TYR A O 1
ATOM 1422 N N . GLY A 1 189 ? 13.041 7.045 -24.348 1.00 90.00 189 GLY A N 1
ATOM 1423 C CA . GLY A 1 189 ? 14.108 7.964 -23.987 1.00 90.00 189 GLY A CA 1
ATOM 1424 C C . GLY A 1 189 ? 15.018 8.344 -25.147 1.00 90.00 189 GLY A C 1
ATOM 1425 O O . GLY A 1 189 ? 14.669 8.263 -26.318 1.00 90.00 189 GLY A O 1
ATOM 1426 N N . SER A 1 190 ? 16.210 8.794 -24.781 1.00 84.50 190 SER A N 1
ATOM 1427 C CA . SER A 1 190 ? 17.346 9.012 -25.673 1.00 84.50 190 SER A CA 1
ATOM 1428 C C . SER A 1 190 ? 18.616 8.523 -24.974 1.00 84.50 190 SER A C 1
ATOM 1430 O O . SER A 1 190 ? 18.552 8.088 -23.822 1.00 84.50 190 SER A O 1
ATOM 1432 N N . GLY A 1 191 ? 19.768 8.609 -25.643 1.00 76.69 191 GLY A N 1
ATOM 1433 C CA . GLY A 1 191 ? 21.049 8.182 -25.069 1.00 76.69 191 GLY A CA 1
ATOM 1434 C C . GLY A 1 191 ? 21.307 6.685 -25.225 1.00 76.69 191 GLY A C 1
ATOM 1435 O O . GLY A 1 191 ? 21.795 6.042 -24.299 1.00 76.69 191 GLY A O 1
ATOM 1436 N N . GLU A 1 192 ? 20.968 6.145 -26.396 1.00 78.25 192 GLU A N 1
ATOM 1437 C CA . GLU A 1 192 ? 21.301 4.779 -26.795 1.00 78.25 192 GLU A CA 1
ATOM 1438 C C . GLU A 1 192 ? 22.794 4.491 -26.553 1.00 78.25 192 GLU A C 1
ATOM 1440 O O . GLU A 1 192 ? 23.666 5.265 -26.952 1.00 78.25 192 GLU A O 1
ATOM 1445 N N . GLY A 1 193 ? 23.086 3.407 -25.831 1.00 76.69 193 GLY A N 1
ATOM 1446 C CA . GLY A 1 193 ? 24.455 3.002 -25.497 1.00 76.69 193 GLY A CA 1
ATOM 1447 C C . GLY A 1 193 ? 25.125 3.774 -24.348 1.00 76.69 193 GLY A C 1
ATOM 1448 O O . GLY A 1 193 ? 26.239 3.413 -23.957 1.00 76.69 193 GLY A O 1
ATOM 1449 N N . ASP A 1 194 ? 24.483 4.784 -23.746 1.00 89.19 194 ASP A N 1
ATOM 1450 C CA . ASP A 1 194 ? 25.032 5.476 -22.572 1.00 89.19 194 ASP A CA 1
ATOM 1451 C C . ASP A 1 194 ? 24.830 4.642 -21.297 1.00 89.19 194 ASP A C 1
ATOM 1453 O O . ASP A 1 194 ? 23.788 4.667 -20.632 1.00 89.19 194 ASP A O 1
ATOM 1457 N N . ARG A 1 195 ? 25.892 3.933 -20.904 1.00 90.19 195 ARG A N 1
ATOM 1458 C CA . ARG A 1 195 ? 25.914 3.093 -19.700 1.00 90.19 195 ARG A CA 1
ATOM 1459 C C . ARG A 1 195 ? 25.575 3.863 -18.419 1.00 90.19 195 ARG A C 1
ATOM 1461 O O . ARG A 1 195 ? 24.867 3.339 -17.562 1.00 90.19 195 ARG A O 1
ATOM 1468 N N . LYS A 1 196 ? 26.043 5.107 -18.279 1.00 93.50 196 LYS A N 1
ATOM 1469 C CA . LYS A 1 196 ? 25.798 5.915 -17.074 1.00 93.50 196 LYS A CA 1
ATOM 1470 C C . LYS A 1 196 ? 24.330 6.325 -16.989 1.00 93.50 196 LYS A C 1
ATOM 1472 O O . LYS A 1 196 ? 23.756 6.367 -15.895 1.00 93.50 196 LYS A O 1
ATOM 1477 N N . LEU A 1 197 ? 23.715 6.622 -18.132 1.00 92.81 197 LEU A N 1
ATOM 1478 C CA . LEU A 1 197 ? 22.283 6.869 -18.214 1.00 92.81 197 LEU A CA 1
ATOM 1479 C C . LEU A 1 197 ? 21.481 5.603 -17.887 1.00 92.81 197 LEU A C 1
ATOM 1481 O O . LEU A 1 197 ? 20.564 5.686 -17.069 1.00 92.81 197 LEU A O 1
ATOM 1485 N N . HIS A 1 198 ? 21.857 4.444 -18.434 1.00 93.69 198 HIS A N 1
ATOM 1486 C CA . HIS A 1 198 ? 21.207 3.161 -18.140 1.00 93.69 198 HIS A CA 1
ATOM 1487 C C . HIS A 1 198 ? 21.211 2.849 -16.639 1.00 93.69 198 HIS A C 1
ATOM 1489 O O . HIS A 1 198 ? 20.154 2.582 -16.066 1.00 93.69 198 HIS A O 1
ATOM 1495 N N . ASP A 1 199 ? 22.358 2.973 -15.966 1.00 96.00 199 ASP A N 1
ATOM 1496 C CA . ASP A 1 199 ? 22.461 2.725 -14.522 1.00 96.00 199 ASP A CA 1
ATOM 1497 C C . ASP A 1 199 ? 21.527 3.652 -13.720 1.00 96.00 199 ASP A C 1
ATOM 1499 O O . ASP A 1 199 ? 20.831 3.229 -12.789 1.00 96.00 199 ASP A O 1
ATOM 1503 N N . LYS A 1 200 ? 21.438 4.928 -14.121 1.00 96.56 200 LYS A N 1
ATOM 1504 C CA . LYS A 1 200 ? 20.531 5.909 -13.506 1.00 96.56 200 LYS A CA 1
ATOM 1505 C C . LYS A 1 200 ? 19.059 5.551 -13.726 1.00 96.56 200 LYS A C 1
ATOM 1507 O O . LYS A 1 200 ? 18.252 5.684 -12.799 1.00 96.56 200 LYS A O 1
ATOM 1512 N N . GLN A 1 201 ? 18.697 5.136 -14.937 1.00 97.00 201 GLN A N 1
ATOM 1513 C CA . GLN A 1 201 ? 17.334 4.751 -15.297 1.00 97.00 201 GLN A CA 1
ATOM 1514 C C . GLN A 1 201 ? 16.906 3.466 -14.575 1.00 97.00 201 GLN A C 1
ATOM 1516 O O . GLN A 1 201 ? 15.828 3.427 -13.977 1.00 97.00 201 GLN A O 1
ATOM 1521 N N . LEU A 1 202 ? 17.786 2.465 -14.520 1.00 97.62 202 LEU A N 1
ATOM 1522 C CA . LEU A 1 202 ? 17.588 1.233 -13.762 1.00 97.62 202 LEU A CA 1
ATOM 1523 C C . LEU A 1 202 ? 17.348 1.542 -12.281 1.00 97.62 202 LEU A C 1
ATOM 1525 O O . LEU A 1 202 ? 16.342 1.124 -11.705 1.00 97.62 202 LEU A O 1
ATOM 1529 N N . GLY A 1 203 ? 18.197 2.375 -11.673 1.00 98.25 203 GLY A N 1
ATOM 1530 C CA . GLY A 1 203 ? 18.010 2.818 -10.292 1.00 98.25 203 GLY A CA 1
ATOM 1531 C C . GLY A 1 203 ? 16.700 3.586 -10.059 1.00 98.25 203 GLY A C 1
ATOM 1532 O O . GLY A 1 203 ? 16.160 3.569 -8.950 1.00 98.25 203 GLY A O 1
ATOM 1533 N N . ALA A 1 204 ? 16.156 4.270 -11.070 1.00 98.31 204 ALA A N 1
ATOM 1534 C CA . ALA A 1 204 ? 14.843 4.907 -10.983 1.00 98.31 204 ALA A CA 1
ATOM 1535 C C . ALA A 1 204 ? 13.696 3.881 -10.999 1.00 98.31 204 ALA A C 1
ATOM 1537 O O . ALA A 1 204 ? 12.799 3.983 -10.161 1.00 98.31 204 ALA A O 1
ATOM 1538 N N . MET A 1 205 ? 13.754 2.880 -11.883 1.00 98.50 205 MET A N 1
ATOM 1539 C CA . MET A 1 205 ? 12.769 1.792 -11.971 1.00 98.50 205 MET A CA 1
ATOM 1540 C C . MET A 1 205 ? 12.706 0.968 -10.678 1.00 98.50 205 MET A C 1
ATOM 1542 O O . MET A 1 205 ? 11.624 0.725 -10.143 1.00 98.50 205 MET A O 1
ATOM 1546 N N . LEU A 1 206 ? 13.863 0.614 -10.109 1.00 98.56 206 LEU A N 1
ATOM 1547 C CA . LEU A 1 206 ? 13.934 -0.151 -8.859 1.00 98.56 206 LEU A CA 1
ATOM 1548 C C . LEU A 1 206 ? 13.339 0.623 -7.674 1.00 98.56 206 LEU A C 1
ATOM 1550 O O . LEU A 1 206 ? 12.586 0.069 -6.872 1.00 98.56 206 LEU A O 1
ATOM 1554 N N . ARG A 1 207 ? 13.596 1.936 -7.583 1.00 98.38 207 ARG A N 1
ATOM 1555 C CA . ARG A 1 207 ? 12.980 2.808 -6.561 1.00 98.38 207 ARG A CA 1
ATOM 1556 C C . ARG A 1 207 ? 11.482 3.028 -6.781 1.00 98.38 207 ARG A C 1
ATOM 1558 O O . ARG A 1 207 ? 10.770 3.365 -5.829 1.00 98.38 207 ARG A O 1
ATOM 1565 N N . ALA A 1 208 ? 11.000 2.850 -8.008 1.00 98.31 208 ALA A N 1
ATOM 1566 C CA . ALA A 1 208 ? 9.577 2.810 -8.333 1.00 98.31 208 ALA A CA 1
ATOM 1567 C C . ALA A 1 208 ? 8.932 1.446 -8.038 1.00 98.31 208 ALA A C 1
ATOM 1569 O O . ALA A 1 208 ? 7.712 1.329 -8.108 1.00 98.31 208 ALA A O 1
ATOM 1570 N N . GLY A 1 209 ? 9.724 0.451 -7.628 1.00 98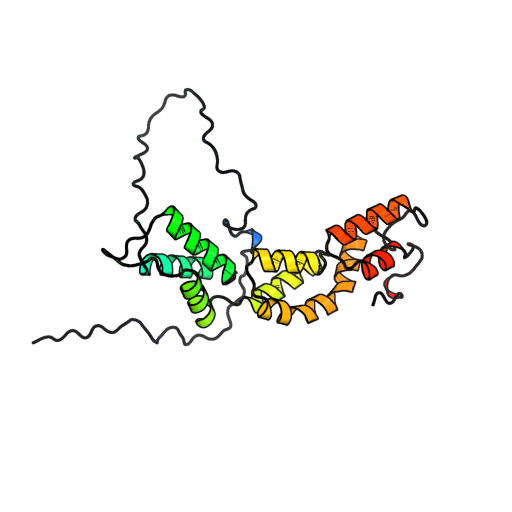.31 209 GLY A N 1
ATOM 1571 C CA . GLY A 1 209 ? 9.254 -0.847 -7.150 1.00 98.31 209 GLY A CA 1
ATOM 1572 C C . GLY A 1 209 ? 9.123 -1.921 -8.221 1.00 98.31 209 GLY A C 1
ATOM 1573 O O . GLY A 1 209 ? 8.468 -2.931 -7.964 1.00 98.31 209 GLY A O 1
ATOM 1574 N N . HIS A 1 210 ? 9.711 -1.706 -9.398 1.00 98.56 210 HIS A N 1
ATOM 1575 C CA . HIS A 1 210 ? 9.717 -2.682 -10.486 1.00 98.56 210 HIS A CA 1
ATOM 1576 C C . HIS A 1 210 ? 10.749 -3.781 -10.247 1.00 98.56 210 HIS A C 1
ATOM 1578 O O . HIS A 1 210 ? 11.768 -3.562 -9.584 1.00 98.56 210 HIS A O 1
ATOM 1584 N N . ARG A 1 211 ? 10.470 -4.969 -10.789 1.00 97.62 211 ARG A N 1
ATOM 1585 C CA . ARG A 1 211 ? 11.369 -6.123 -10.718 1.00 97.62 211 ARG A CA 1
ATOM 1586 C C . ARG A 1 211 ? 12.639 -5.856 -11.534 1.00 97.62 211 ARG A C 1
ATOM 1588 O O . ARG A 1 211 ? 12.604 -5.113 -12.516 1.00 97.62 211 ARG A O 1
ATOM 1595 N N . PHE A 1 212 ? 13.764 -6.425 -11.106 1.00 97.56 212 PHE A N 1
ATOM 1596 C CA . PHE A 1 212 ? 15.070 -6.137 -11.706 1.00 97.56 212 PHE A CA 1
ATOM 1597 C C . PHE A 1 212 ? 15.184 -6.615 -13.158 1.00 97.56 212 PHE A C 1
ATOM 1599 O O . PHE A 1 212 ? 15.671 -5.868 -14.000 1.00 97.56 212 PHE A O 1
ATOM 1606 N N . ASP A 1 213 ? 14.721 -7.830 -13.437 1.00 96.88 213 ASP A N 1
ATOM 1607 C CA . ASP A 1 213 ? 14.626 -8.443 -14.765 1.00 96.88 213 ASP A CA 1
ATOM 1608 C C . ASP A 1 213 ? 13.885 -7.531 -15.752 1.00 96.88 213 ASP A C 1
ATOM 1610 O O . ASP A 1 213 ? 14.455 -7.108 -16.760 1.00 96.88 213 ASP A O 1
ATOM 1614 N N . LEU A 1 214 ? 12.662 -7.134 -15.398 1.00 97.38 214 LEU A N 1
ATOM 1615 C CA . LEU A 1 214 ? 11.810 -6.278 -16.216 1.00 97.38 214 LEU A CA 1
ATOM 1616 C C . LEU A 1 214 ? 12.420 -4.882 -16.402 1.00 97.38 214 LEU A C 1
ATOM 1618 O O . LEU A 1 214 ? 12.482 -4.361 -17.514 1.00 97.38 214 LEU A O 1
ATOM 1622 N N . ALA A 1 215 ? 12.925 -4.280 -15.323 1.00 97.62 215 ALA A N 1
ATOM 1623 C CA . ALA A 1 215 ? 13.563 -2.969 -15.379 1.00 97.62 215 ALA A CA 1
ATOM 1624 C C . ALA A 1 215 ? 14.813 -2.972 -16.269 1.00 97.62 215 ALA A C 1
ATOM 1626 O O . ALA A 1 215 ? 15.005 -2.049 -17.057 1.00 97.62 215 ALA A O 1
ATOM 1627 N N . ARG A 1 216 ? 15.654 -4.007 -16.162 1.00 96.25 216 ARG A N 1
ATOM 1628 C CA . ARG A 1 216 ? 16.855 -4.162 -16.984 1.00 96.25 216 ARG A CA 1
ATOM 1629 C C . ARG A 1 216 ? 16.495 -4.321 -18.458 1.00 96.25 216 ARG A C 1
ATOM 1631 O O . ARG A 1 216 ? 17.138 -3.682 -19.283 1.00 96.25 216 ARG A O 1
ATOM 1638 N N . LYS A 1 217 ? 15.486 -5.139 -18.769 1.00 96.12 217 LYS A N 1
ATOM 1639 C CA . LYS A 1 217 ? 14.997 -5.370 -20.136 1.00 96.12 217 LYS A CA 1
ATOM 1640 C C . LYS A 1 217 ? 14.519 -4.064 -20.770 1.00 96.12 217 LYS A C 1
ATOM 1642 O O . LYS A 1 217 ? 15.051 -3.674 -21.797 1.00 96.12 217 LYS A O 1
ATOM 1647 N N . ILE A 1 218 ? 13.642 -3.325 -20.084 1.00 96.12 218 ILE A N 1
ATOM 1648 C CA . ILE A 1 218 ? 13.133 -2.022 -20.548 1.00 96.12 218 ILE A CA 1
ATOM 1649 C C . ILE A 1 218 ? 14.259 -1.005 -20.749 1.00 96.12 218 ILE A C 1
ATOM 1651 O O . ILE A 1 218 ? 14.275 -0.305 -21.751 1.00 96.12 218 ILE A O 1
ATOM 1655 N N . VAL A 1 219 ? 15.194 -0.891 -19.802 1.00 95.62 219 VAL A N 1
ATOM 1656 C CA . VAL A 1 219 ? 16.311 0.063 -19.912 1.00 95.62 219 VAL A CA 1
ATOM 1657 C C . VAL A 1 219 ? 17.236 -0.290 -21.077 1.00 95.62 219 VAL A C 1
ATOM 1659 O O . VAL A 1 219 ? 17.785 0.609 -21.699 1.00 95.62 219 VAL A O 1
ATOM 1662 N N . ALA A 1 220 ? 17.416 -1.579 -21.371 1.00 93.19 220 ALA A N 1
ATOM 1663 C CA . ALA A 1 220 ? 18.251 -2.040 -22.473 1.00 93.19 220 ALA A CA 1
ATOM 1664 C C . ALA A 1 220 ? 17.610 -1.847 -23.855 1.00 93.19 220 ALA A C 1
ATOM 1666 O O . ALA A 1 220 ? 18.342 -1.845 -24.841 1.00 93.19 220 ALA A O 1
ATOM 1667 N N . THR A 1 221 ? 16.287 -1.687 -23.932 1.00 93.88 221 THR A N 1
ATOM 1668 C CA . THR A 1 221 ? 15.583 -1.464 -25.196 1.00 93.88 221 THR A CA 1
ATOM 1669 C C . THR A 1 221 ? 15.882 -0.057 -25.740 1.00 93.88 221 THR A C 1
ATOM 1671 O O . THR A 1 221 ? 15.589 0.933 -25.056 1.00 93.88 221 THR A O 1
ATOM 1674 N N . PRO A 1 222 ? 16.453 0.060 -26.952 1.00 89.62 222 PRO A N 1
ATOM 1675 C CA . PRO A 1 222 ? 16.747 1.342 -27.577 1.00 89.62 222 PRO A CA 1
ATOM 1676 C C . PRO A 1 222 ? 15.472 2.043 -28.085 1.00 89.62 222 PRO A C 1
ATOM 1678 O O . PRO A 1 222 ? 14.460 1.390 -28.330 1.00 89.62 222 PRO A O 1
ATOM 1681 N N . PRO A 1 223 ? 15.503 3.374 -28.295 1.00 88.06 223 PRO A N 1
ATOM 1682 C CA . PRO A 1 223 ? 14.366 4.125 -28.847 1.00 88.06 223 PRO A CA 1
ATOM 1683 C C . PRO A 1 223 ? 13.987 3.770 -30.293 1.00 88.06 223 PRO A C 1
ATOM 1685 O O . PRO A 1 223 ? 12.927 4.178 -30.759 1.00 88.06 223 PRO A O 1
ATOM 1688 N N . SER A 1 224 ? 14.869 3.081 -31.019 1.00 85.50 224 SER A N 1
ATOM 1689 C CA . SER A 1 224 ? 14.630 2.576 -32.375 1.00 85.50 224 SER A CA 1
ATOM 1690 C C . SER A 1 224 ? 13.702 1.361 -32.408 1.00 85.50 224 SER A C 1
ATOM 1692 O O . SER A 1 224 ? 13.090 1.110 -33.446 1.00 85.50 224 SER A O 1
ATOM 1694 N N . ASP A 1 225 ? 13.586 0.634 -31.297 1.00 86.25 225 ASP A N 1
ATOM 1695 C CA . ASP A 1 225 ? 12.745 -0.550 -31.204 1.00 86.25 225 ASP A CA 1
ATOM 1696 C C . ASP A 1 225 ? 11.316 -0.173 -30.803 1.00 86.25 225 ASP A C 1
ATOM 1698 O O . ASP A 1 225 ? 11.092 0.675 -29.934 1.00 86.25 225 ASP A O 1
ATOM 1702 N N . ASP A 1 226 ? 10.335 -0.854 -31.396 1.00 85.50 226 ASP A N 1
ATOM 1703 C CA . ASP A 1 226 ? 8.941 -0.724 -30.988 1.00 85.50 226 ASP A CA 1
ATOM 1704 C C . ASP A 1 226 ? 8.691 -1.526 -29.695 1.00 85.50 226 ASP A C 1
ATOM 1706 O O . ASP A 1 226 ? 8.728 -2.764 -29.729 1.00 85.50 226 ASP A O 1
ATOM 1710 N N . PRO A 1 227 ? 8.398 -0.872 -28.554 1.00 84.25 227 PRO A N 1
ATOM 1711 C CA . PRO A 1 227 ? 8.137 -1.568 -27.300 1.00 84.25 227 PRO A CA 1
ATOM 1712 C C . PRO A 1 227 ? 6.885 -2.455 -27.341 1.00 84.25 227 PRO A C 1
ATOM 1714 O O . PRO A 1 227 ? 6.770 -3.337 -26.499 1.00 84.25 227 PRO A O 1
ATOM 1717 N N . GLU A 1 228 ? 5.950 -2.255 -28.274 1.00 85.25 228 GLU A N 1
ATOM 1718 C CA . GLU A 1 228 ? 4.768 -3.123 -28.406 1.00 85.25 228 GLU A CA 1
ATOM 1719 C C . GLU A 1 228 ? 5.097 -4.462 -29.084 1.00 85.25 228 GLU A C 1
ATOM 1721 O O . GLU A 1 228 ? 4.378 -5.443 -28.903 1.00 85.25 228 GLU A O 1
ATOM 1726 N N . SER A 1 229 ? 6.219 -4.529 -29.805 1.00 84.62 229 SER A N 1
ATOM 1727 C CA . SER A 1 229 ? 6.701 -5.745 -30.471 1.00 84.62 229 SER A CA 1
ATOM 1728 C C . SER A 1 229 ? 7.585 -6.635 -29.586 1.00 84.62 229 SER A C 1
ATOM 1730 O O . SER A 1 229 ? 7.899 -7.767 -29.957 1.00 84.62 229 SER A O 1
ATOM 1732 N N . ILE A 1 230 ? 7.991 -6.137 -28.413 1.00 88.06 230 ILE A N 1
ATOM 1733 C CA . ILE A 1 230 ? 8.894 -6.830 -27.493 1.00 88.06 230 ILE A CA 1
ATOM 1734 C C . ILE A 1 230 ? 8.078 -7.511 -26.402 1.00 88.06 230 ILE A C 1
ATOM 1736 O O . ILE A 1 230 ? 7.370 -6.863 -25.632 1.00 88.06 230 ILE A O 1
ATOM 1740 N N . ASP A 1 231 ? 8.249 -8.823 -26.269 1.00 90.00 231 ASP A N 1
ATOM 1741 C CA . ASP A 1 231 ? 7.757 -9.530 -25.093 1.00 90.00 231 ASP A CA 1
ATOM 1742 C C . ASP A 1 231 ? 8.584 -9.095 -23.883 1.00 90.00 231 ASP A C 1
ATOM 1744 O O . ASP A 1 231 ? 9.784 -9.351 -23.855 1.00 90.00 231 ASP A O 1
ATOM 1748 N N . PHE A 1 232 ? 7.974 -8.418 -22.908 1.00 88.06 232 PHE A N 1
ATOM 1749 C CA . PHE A 1 232 ? 8.599 -8.014 -21.642 1.00 88.06 232 PHE A CA 1
ATOM 1750 C C . PHE A 1 232 ? 8.333 -8.997 -20.489 1.00 88.06 232 PHE A C 1
ATOM 1752 O O . PHE A 1 232 ? 8.826 -8.753 -19.384 1.00 88.06 232 PHE A O 1
ATOM 1759 N N . GLY A 1 233 ? 7.613 -10.092 -20.761 1.00 69.75 233 GLY A N 1
ATOM 1760 C CA . GLY A 1 233 ? 7.470 -11.259 -19.888 1.00 69.75 233 GLY A CA 1
ATOM 1761 C C . GLY A 1 233 ? 8.796 -11.947 -19.610 1.00 69.75 233 GLY A C 1
ATOM 1762 O O . GLY A 1 233 ? 9.676 -11.948 -20.509 1.00 69.75 233 GLY A O 1
#

Mean predicted aligned error: 11.66 Å

Solvent-accessible surface area (backbone atoms only — not comparable to full-atom values): 14014 Å² total; per-residue (Å²): 140,87,80,88,77,85,76,73,96,75,81,86,78,82,83,68,79,97,77,82,85,75,78,88,77,65,54,66,84,68,40,80,87,68,50,79,81,70,74,76,80,73,81,76,88,76,84,88,80,92,80,90,76,90,76,72,79,74,73,78,69,73,51,36,31,66,69,55,51,51,55,48,51,54,59,45,50,76,67,39,78,57,26,47,36,45,47,18,53,52,48,48,48,49,41,72,76,37,37,72,54,62,58,102,79,53,74,76,76,59,35,56,60,53,24,48,50,38,32,78,72,66,67,32,48,49,47,64,45,48,49,52,51,43,52,57,40,25,74,72,18,35,20,65,59,44,44,56,48,52,36,56,77,36,43,52,51,69,70,46,51,56,73,41,43,61,66,52,58,76,42,43,62,61,12,49,50,50,31,27,53,77,66,39,34,24,42,54,31,79,64,78,90,40,62,73,57,40,55,53,48,38,56,50,36,48,76,35,17,38,56,68,70,51,34,50,52,48,44,68,35,42,52,89,50,62,72,88,79,50,84,72,124

pLDDT: mean 80.87, std 22.75, range [30.95, 98.56]

Radius of gyration: 25.35 Å; Cα contacts (8 Å, |Δi|>4): 238; chains: 1; bounding box: 74×57×70 Å

Nearest PDB structures (foldseek):
  3c1d-assembly3_A  TM=8.084E-01  e=1.553E-03  unclassified
  3c1d-assembly3_B  TM=7.539E-01  e=9.291E-04  unclassified
  3dfg-assembly1_A  TM=7.389E-01  e=1.721E-03  Xanthomonas campestris pv. campestris

Sequence (233 aa):
MAAERTTPISTLAVQLRVSVWHNDGVSDDDDPDQAPGRPEKRGKGRAAGRGGARGGERAPPKPLDAAALERMALRYVERFATTRGRLTDYLGRKIRERGWNDGAAAAPADPAELAQRMADLGYVDDRAFAEQRAAAMQRRGLGARRVAGAFREAGIDEGDADSVAPAIADRAVESALAFARRKRIGPYGSGEGDRKLHDKQLGAMLRAGHRFDLARKIVATPPSDDPESIDFG

Organism: NCBI:txid185949

Secondary structure (DSSP, 8-state):
--------S-SSSS-S-S------S--GGG-TTTS----------------------PPPPPPB-HHHHHHHHHHHHTT----HHHHHHHHHHHHHHH-B-SSTTPPPPPHHHHHHHHHHTTS--HHHHHHHHHHHHHHTT--HHHHHHHHHHTT--HHHHHHHHHHHHHTHHHHHHHHHHHHT-GGGS--TT-HHHHHHHHHHHHHTT--HHHHHHHHHS-TTS-TTSS---